Protein AF-A0A2X3CVR8-F1 (afdb_monomer_lite)

pLDDT: mean 80.53, std 11.11, range [47.66, 93.0]

Structure (mmCIF, N/CA/C/O backbone):
data_AF-A0A2X3CVR8-F1
#
_entry.id   AF-A0A2X3CVR8-F1
#
loop_
_atom_site.group_PDB
_atom_site.id
_atom_site.type_symbol
_atom_site.label_atom_id
_atom_site.label_alt_id
_atom_site.label_comp_id
_atom_site.label_asym_id
_atom_site.label_entity_id
_atom_site.label_seq_id
_atom_site.pdbx_PDB_ins_code
_atom_site.Cartn_x
_atom_site.Cartn_y
_atom_site.Cartn_z
_atom_site.occupancy
_atom_site.B_iso_or_equiv
_atom_site.auth_seq_id
_atom_site.auth_comp_id
_atom_site.auth_asym_id
_atom_site.auth_atom_id
_atom_site.pdbx_PDB_model_num
ATOM 1 N N . MET A 1 1 ? 2.588 -11.785 5.986 1.00 58.12 1 MET A N 1
ATOM 2 C CA . MET A 1 1 ? 3.533 -11.850 4.849 1.00 58.12 1 MET A CA 1
ATOM 3 C C . MET A 1 1 ? 2.845 -12.095 3.513 1.00 58.12 1 MET A C 1
ATOM 5 O O . MET A 1 1 ? 3.030 -11.270 2.637 1.00 58.12 1 MET A O 1
ATOM 9 N N . ALA A 1 2 ? 2.011 -13.132 3.350 1.00 64.56 2 ALA A N 1
ATOM 10 C CA . ALA A 1 2 ? 1.383 -13.452 2.055 1.00 64.56 2 ALA A CA 1
ATOM 11 C C . ALA A 1 2 ? 0.712 -12.248 1.354 1.00 64.56 2 ALA A C 1
ATOM 13 O O . ALA A 1 2 ? 1.035 -11.935 0.215 1.00 64.56 2 ALA A O 1
ATOM 14 N N . VAL A 1 3 ? -0.144 -11.506 2.063 1.00 68.81 3 VAL A N 1
ATOM 15 C CA . VAL A 1 3 ? -0.839 -10.333 1.497 1.00 68.81 3 VAL A CA 1
ATOM 16 C C . VAL A 1 3 ? 0.119 -9.177 1.175 1.00 68.81 3 VAL A C 1
ATOM 18 O O . VAL A 1 3 ? -0.069 -8.487 0.181 1.00 68.81 3 VAL A O 1
ATOM 21 N N . HIS A 1 4 ? 1.183 -9.001 1.965 1.00 69.19 4 HIS A N 1
ATOM 22 C CA . HIS A 1 4 ? 2.173 -7.934 1.770 1.00 69.19 4 HIS A CA 1
ATOM 23 C C . HIS A 1 4 ? 2.954 -8.085 0.456 1.00 69.19 4 HIS A C 1
ATOM 25 O O . HIS A 1 4 ? 3.343 -7.087 -0.138 1.00 69.19 4 HIS A O 1
ATOM 31 N N . CYS A 1 5 ? 3.169 -9.322 -0.004 1.00 65.50 5 CYS A N 1
ATOM 32 C CA . CYS A 1 5 ? 3.929 -9.602 -1.222 1.00 65.50 5 CYS A CA 1
ATOM 33 C C . CYS A 1 5 ? 3.052 -9.689 -2.480 1.00 65.50 5 CYS A C 1
ATOM 35 O O . CYS A 1 5 ? 3.543 -9.441 -3.576 1.00 65.50 5 CYS A O 1
ATOM 37 N N . VAL A 1 6 ? 1.782 -10.077 -2.331 1.00 75.88 6 VAL A N 1
ATOM 38 C CA . VAL A 1 6 ? 0.922 -10.470 -3.461 1.00 75.88 6 VAL A CA 1
ATOM 39 C C . VAL A 1 6 ? -0.030 -9.355 -3.901 1.00 75.88 6 VAL A C 1
ATOM 41 O O . VAL A 1 6 ? -0.417 -9.314 -5.065 1.00 75.88 6 VAL A O 1
ATOM 44 N N . VAL A 1 7 ? -0.412 -8.444 -3.001 1.00 80.56 7 VAL A N 1
ATOM 45 C CA . VAL A 1 7 ? -1.507 -7.496 -3.254 1.00 80.56 7 VAL A CA 1
ATOM 46 C C . VAL A 1 7 ? -0.968 -6.065 -3.433 1.00 80.56 7 VAL A C 1
ATOM 48 O O . VAL A 1 7 ? -0.310 -5.540 -2.528 1.00 80.56 7 VAL A O 1
ATOM 51 N N . PRO A 1 8 ? -1.244 -5.387 -4.568 1.00 78.50 8 PRO A N 1
ATOM 52 C CA . PRO A 1 8 ? -1.064 -3.937 -4.688 1.00 78.50 8 PRO A CA 1
ATOM 53 C C . PRO A 1 8 ? -1.911 -3.244 -3.605 1.00 78.50 8 PRO A C 1
ATOM 55 O O . PRO A 1 8 ? -3.065 -3.613 -3.425 1.00 78.50 8 PRO A O 1
ATOM 58 N N . PRO A 1 9 ? -1.374 -2.302 -2.815 1.00 73.62 9 PRO A N 1
ATOM 59 C CA . PRO A 1 9 ? -0.562 -1.174 -3.270 1.00 73.62 9 PRO A CA 1
ATOM 60 C C . PRO A 1 9 ? 0.926 -1.272 -2.901 1.00 73.62 9 PRO A C 1
ATOM 62 O O . PRO A 1 9 ? 1.639 -0.273 -2.972 1.00 73.62 9 PRO A O 1
ATOM 65 N N . HIS A 1 10 ? 1.411 -2.449 -2.486 1.00 81.81 10 HIS A N 1
ATOM 66 C CA . HIS A 1 10 ? 2.819 -2.618 -2.126 1.00 81.81 10 HIS A CA 1
ATOM 67 C C . HIS A 1 10 ? 3.739 -2.202 -3.294 1.00 81.81 10 HIS A C 1
ATOM 69 O O . HIS A 1 10 ? 3.506 -2.671 -4.411 1.00 81.81 10 HIS A O 1
ATOM 75 N N . PRO A 1 11 ? 4.783 -1.371 -3.080 1.00 78.69 11 PRO A N 1
ATOM 76 C CA . PRO A 1 11 ? 5.556 -0.770 -4.170 1.00 78.69 11 PRO A CA 1
ATOM 77 C C . PRO A 1 11 ? 6.093 -1.774 -5.194 1.00 78.69 11 PRO A C 1
ATOM 79 O O . PRO A 1 11 ? 6.021 -1.516 -6.393 1.00 78.69 11 PRO A O 1
ATOM 82 N N . ALA A 1 12 ? 6.569 -2.942 -4.744 1.00 77.81 12 ALA A N 1
ATOM 83 C CA . ALA A 1 12 ? 7.077 -3.975 -5.645 1.00 77.81 12 ALA A CA 1
ATOM 84 C C . ALA A 1 12 ? 5.962 -4.609 -6.500 1.00 77.81 12 ALA A C 1
ATOM 86 O O . ALA A 1 12 ? 6.096 -4.697 -7.720 1.00 77.81 12 ALA A O 1
ATOM 87 N N . ALA A 1 13 ? 4.836 -4.990 -5.885 1.00 83.69 13 ALA A N 1
ATOM 88 C CA . ALA A 1 13 ? 3.687 -5.566 -6.591 1.00 83.69 13 ALA A CA 1
ATOM 89 C C . ALA A 1 13 ? 3.044 -4.546 -7.547 1.00 83.69 13 ALA A C 1
ATOM 91 O O . ALA A 1 13 ? 2.713 -4.869 -8.687 1.00 83.69 13 ALA A O 1
ATOM 92 N N . LEU A 1 14 ? 2.936 -3.291 -7.104 1.00 85.88 14 LEU A N 1
ATOM 93 C CA . LEU A 1 14 ? 2.421 -2.177 -7.890 1.00 85.88 14 LEU A CA 1
ATOM 94 C C . LEU A 1 14 ? 3.314 -1.882 -9.102 1.00 85.88 14 LEU A C 1
ATOM 96 O O . LEU A 1 14 ? 2.801 -1.666 -10.197 1.00 85.88 14 LEU A O 1
ATOM 100 N N . PHE A 1 15 ? 4.639 -1.893 -8.943 1.00 83.56 15 PHE A N 1
ATOM 101 C CA . PHE A 1 15 ? 5.571 -1.681 -10.052 1.00 83.56 15 PHE A CA 1
ATOM 102 C C . PHE A 1 15 ? 5.426 -2.756 -11.134 1.00 83.56 15 PHE A C 1
ATOM 104 O O . PHE A 1 15 ? 5.334 -2.424 -12.315 1.00 83.56 15 PHE A O 1
ATOM 111 N N . VAL A 1 16 ? 5.357 -4.030 -10.738 1.00 84.88 16 VAL A N 1
ATOM 112 C CA . VAL A 1 16 ? 5.192 -5.151 -11.677 1.00 84.88 16 VAL A CA 1
ATOM 113 C C . VAL A 1 16 ? 3.844 -5.071 -12.394 1.00 84.88 16 VAL A C 1
ATOM 115 O O . VAL A 1 16 ? 3.812 -5.172 -13.619 1.00 84.88 16 VAL A O 1
ATOM 118 N N . ALA A 1 17 ? 2.751 -4.809 -11.669 1.00 87.12 17 ALA A N 1
ATOM 119 C CA . ALA A 1 17 ? 1.424 -4.650 -12.266 1.00 87.12 17 ALA A CA 1
ATOM 120 C C . ALA A 1 17 ? 1.397 -3.518 -13.309 1.00 87.12 17 ALA A C 1
ATOM 122 O O . ALA A 1 17 ? 0.940 -3.725 -14.432 1.00 87.12 17 ALA A O 1
ATOM 123 N N . ASN A 1 18 ? 1.982 -2.357 -12.984 1.00 85.06 18 ASN A N 1
ATOM 124 C CA . ASN A 1 18 ? 2.087 -1.235 -13.920 1.00 85.06 18 ASN A CA 1
ATOM 125 C C . ASN A 1 18 ? 2.981 -1.555 -15.127 1.00 85.06 18 ASN A C 1
ATOM 127 O O . ASN A 1 18 ? 2.674 -1.142 -16.242 1.00 85.06 18 ASN A O 1
ATOM 131 N N . LYS A 1 19 ? 4.084 -2.292 -14.939 1.00 84.81 19 LYS A N 1
ATOM 132 C CA . LYS A 1 19 ? 4.974 -2.681 -16.045 1.00 84.81 19 LYS A CA 1
ATOM 133 C C . LYS A 1 19 ? 4.350 -3.686 -17.003 1.00 84.81 19 LYS A C 1
ATOM 135 O O . LYS A 1 19 ? 4.655 -3.629 -18.189 1.00 84.81 19 LYS A O 1
ATOM 140 N N . LEU A 1 20 ? 3.489 -4.565 -16.503 1.00 87.69 20 LEU A N 1
ATOM 141 C CA . LEU A 1 20 ? 2.743 -5.525 -17.315 1.00 87.69 20 LEU A CA 1
ATOM 142 C C . LEU A 1 20 ? 1.466 -4.925 -17.928 1.00 87.69 20 LEU A C 1
ATOM 144 O O . LEU A 1 20 ? 0.788 -5.611 -18.684 1.00 87.69 20 LEU A O 1
ATOM 148 N N . GLY A 1 21 ? 1.129 -3.669 -17.608 1.00 81.56 21 GLY A N 1
ATOM 149 C CA . GLY A 1 21 ? -0.112 -3.033 -18.058 1.00 81.56 21 GLY A CA 1
ATOM 150 C C . GLY A 1 21 ? -1.370 -3.699 -17.494 1.00 81.56 21 GLY A C 1
ATOM 151 O O . GLY A 1 21 ? -2.430 -3.623 -18.108 1.00 81.56 21 GLY A O 1
ATOM 152 N N . ALA A 1 22 ? -1.254 -4.386 -16.356 1.00 85.19 22 ALA A N 1
ATOM 153 C CA . ALA A 1 22 ? -2.374 -5.064 -15.724 1.00 85.19 22 ALA A CA 1
ATOM 154 C C . ALA A 1 22 ? -3.261 -4.060 -14.974 1.00 85.19 22 ALA A C 1
ATOM 156 O O . ALA A 1 22 ? -2.754 -3.174 -14.280 1.00 85.19 22 ALA A O 1
ATOM 157 N N . ASP A 1 23 ? -4.583 -4.231 -15.066 1.00 85.94 23 ASP A N 1
ATOM 158 C CA . ASP A 1 23 ? -5.520 -3.452 -14.257 1.00 85.94 23 ASP A CA 1
ATOM 159 C C . ASP A 1 23 ? -5.309 -3.744 -12.764 1.00 85.94 23 ASP A C 1
ATOM 161 O O . ASP A 1 23 ? -5.307 -4.891 -12.307 1.00 85.94 23 ASP A O 1
ATOM 165 N N . ILE A 1 24 ? -5.129 -2.677 -11.993 1.00 85.06 24 ILE A N 1
ATOM 166 C CA . ILE A 1 24 ? -4.670 -2.763 -10.611 1.00 85.06 24 ILE A CA 1
ATOM 167 C C . ILE A 1 24 ? -5.763 -3.345 -9.717 1.00 85.06 24 ILE A C 1
ATOM 169 O O . ILE A 1 24 ? -5.452 -4.161 -8.851 1.00 85.06 24 ILE A O 1
ATOM 173 N N . GLY A 1 25 ? -7.034 -2.996 -9.934 1.00 82.19 25 GLY A N 1
ATOM 174 C CA . GLY A 1 25 ? -8.120 -3.561 -9.133 1.00 82.19 25 GLY A CA 1
ATOM 175 C C . GLY A 1 25 ? -8.328 -5.046 -9.411 1.00 82.19 25 GLY A C 1
ATOM 176 O O . GLY A 1 25 ? -8.511 -5.818 -8.473 1.00 82.19 25 GLY A O 1
ATOM 177 N N . THR A 1 26 ? -8.181 -5.490 -10.658 1.00 84.56 26 THR A N 1
ATOM 178 C CA . THR A 1 26 ? -8.222 -6.914 -11.011 1.00 84.56 26 THR A CA 1
ATOM 179 C C . THR A 1 26 ? -7.097 -7.691 -10.320 1.00 84.56 26 THR A C 1
ATOM 181 O O . THR A 1 26 ? -7.349 -8.729 -9.702 1.00 84.56 26 THR A O 1
ATOM 184 N N . VAL A 1 27 ? -5.865 -7.167 -10.338 1.00 89.00 27 VAL A N 1
ATOM 185 C CA . VAL A 1 27 ? -4.731 -7.771 -9.612 1.00 89.00 27 VAL A CA 1
ATOM 186 C C . VAL A 1 27 ? -4.993 -7.805 -8.105 1.00 89.00 27 VAL A C 1
ATOM 188 O O . VAL A 1 27 ? -4.654 -8.790 -7.452 1.00 89.00 27 VAL A O 1
ATOM 191 N N . ILE A 1 28 ? -5.637 -6.779 -7.543 1.00 88.69 28 ILE A N 1
ATOM 192 C CA . ILE A 1 28 ? -6.029 -6.758 -6.129 1.00 88.69 28 ILE A CA 1
ATOM 193 C C . ILE A 1 28 ? -7.042 -7.861 -5.814 1.00 88.69 28 ILE A C 1
ATOM 195 O O . ILE A 1 28 ? -6.857 -8.572 -4.829 1.00 88.69 28 ILE A O 1
ATOM 199 N N . VAL A 1 29 ? -8.082 -8.044 -6.634 1.00 88.00 29 VAL A N 1
ATOM 200 C CA . VAL A 1 29 ? -9.107 -9.080 -6.410 1.00 88.00 29 VAL A CA 1
ATOM 201 C C . VAL A 1 29 ? -8.485 -10.474 -6.445 1.00 88.00 29 VAL A C 1
ATOM 203 O O . VAL A 1 29 ? -8.657 -11.248 -5.500 1.00 88.00 29 VAL A O 1
ATOM 206 N N . TYR A 1 30 ? -7.717 -10.787 -7.492 1.00 88.94 30 TYR A N 1
ATOM 207 C CA . TYR A 1 30 ? -7.048 -12.085 -7.597 1.00 88.94 30 TYR A CA 1
ATOM 208 C C . TYR A 1 30 ? -5.996 -12.275 -6.505 1.00 88.94 30 TYR A C 1
ATOM 210 O O . TYR A 1 30 ? -5.915 -13.347 -5.906 1.00 88.94 30 TYR A O 1
ATOM 218 N N . GLY A 1 31 ? -5.220 -11.234 -6.200 1.00 87.81 31 GLY A N 1
ATOM 219 C CA . GLY A 1 31 ? -4.202 -11.274 -5.160 1.00 87.81 31 GLY A CA 1
ATOM 220 C C . GLY A 1 31 ? -4.793 -11.488 -3.768 1.00 87.81 31 GLY A C 1
ATOM 221 O O . GLY A 1 31 ? -4.238 -12.253 -2.980 1.00 87.81 31 GLY A O 1
ATOM 222 N N . LEU A 1 32 ? -5.937 -10.867 -3.467 1.00 88.06 32 LEU A N 1
ATOM 223 C CA . LEU A 1 32 ? -6.653 -11.071 -2.212 1.00 88.06 32 LEU A CA 1
ATOM 224 C C . LEU A 1 32 ? -7.221 -12.489 -2.132 1.00 88.06 32 LEU A C 1
ATOM 226 O O . LEU A 1 32 ? -7.067 -13.137 -1.101 1.00 88.06 32 LEU A O 1
ATOM 230 N N . LEU A 1 33 ? -7.827 -12.993 -3.211 1.00 89.12 33 LEU A N 1
ATOM 231 C CA . LEU A 1 33 ? -8.383 -14.345 -3.257 1.00 89.12 33 LEU A CA 1
ATOM 232 C C . LEU A 1 33 ? -7.286 -15.392 -3.037 1.00 89.12 33 LEU A C 1
ATOM 234 O O . LEU A 1 33 ? -7.379 -16.207 -2.120 1.00 89.12 33 LEU A O 1
ATOM 238 N N . VAL A 1 34 ? -6.206 -15.332 -3.817 1.00 89.25 34 VAL A N 1
ATOM 239 C CA . VAL A 1 34 ? -5.078 -16.267 -3.697 1.00 89.25 34 VAL A CA 1
ATOM 240 C C . VAL A 1 34 ? -4.369 -16.096 -2.354 1.00 89.25 34 VAL A C 1
ATOM 242 O O . VAL A 1 34 ? -4.072 -17.085 -1.688 1.00 89.25 34 VAL A O 1
ATOM 245 N N . GLY A 1 35 ? -4.131 -14.857 -1.918 1.00 86.81 35 GLY A N 1
ATOM 246 C CA . GLY A 1 35 ? -3.467 -14.555 -0.652 1.00 86.81 35 GLY A CA 1
ATOM 247 C C . GLY A 1 35 ? -4.255 -15.034 0.567 1.00 86.81 35 GLY A C 1
ATOM 248 O O . GLY A 1 35 ? -3.659 -15.561 1.507 1.00 86.81 35 GLY A O 1
ATOM 249 N N . LEU A 1 36 ? -5.585 -14.909 0.545 1.00 88.06 36 LEU A N 1
ATOM 250 C CA . LEU A 1 36 ? -6.462 -15.381 1.615 1.00 88.06 36 LEU A CA 1
ATOM 251 C C . LEU A 1 36 ? -6.477 -16.907 1.673 1.00 88.06 36 LEU A C 1
ATOM 253 O O . LEU A 1 36 ? -6.271 -17.466 2.749 1.00 88.06 36 LEU A O 1
ATOM 257 N N . ILE A 1 37 ? -6.634 -17.583 0.531 1.00 88.38 37 ILE A N 1
ATOM 258 C CA . ILE A 1 37 ? -6.582 -19.050 0.465 1.00 88.38 37 ILE A CA 1
ATOM 259 C C . ILE A 1 37 ? -5.213 -19.561 0.931 1.00 88.38 37 ILE A C 1
ATOM 261 O O . ILE A 1 37 ? -5.141 -20.436 1.793 1.00 88.38 37 ILE A O 1
ATOM 265 N N . ALA A 1 38 ? -4.122 -18.971 0.438 1.00 87.56 38 ALA A N 1
ATOM 266 C CA . ALA A 1 38 ? -2.769 -19.334 0.845 1.00 87.56 38 ALA A CA 1
ATOM 267 C C . ALA A 1 38 ? -2.531 -19.098 2.343 1.00 87.56 38 ALA A C 1
ATOM 269 O O . ALA A 1 38 ? -1.898 -19.922 2.996 1.00 87.56 38 ALA A O 1
ATOM 270 N N . SER A 1 39 ? -3.056 -18.010 2.915 1.00 85.62 39 SER A N 1
ATOM 271 C CA . SER A 1 39 ? -2.927 -17.732 4.349 1.00 85.62 39 SER A CA 1
ATOM 272 C C . SER A 1 39 ? -3.756 -18.694 5.205 1.00 85.62 39 SER A C 1
ATOM 274 O O . SER A 1 39 ? -3.275 -19.158 6.239 1.00 85.62 39 SER A O 1
ATOM 276 N N . LEU A 1 40 ? -4.987 -19.001 4.786 1.00 86.50 40 LEU A N 1
ATOM 277 C CA . LEU A 1 40 ? -5.918 -19.844 5.536 1.00 86.50 40 LEU A CA 1
ATOM 278 C C . LEU A 1 40 ? -5.544 -21.326 5.472 1.00 86.50 40 LEU A C 1
ATOM 280 O O . LEU A 1 40 ? -5.767 -22.048 6.434 1.00 86.50 40 LEU A O 1
ATOM 284 N N . VAL A 1 41 ? -4.964 -21.780 4.362 1.00 87.50 41 VAL A N 1
ATOM 285 C CA . VAL A 1 41 ? -4.458 -23.151 4.234 1.00 87.50 41 VAL A CA 1
ATOM 286 C C . VAL A 1 41 ? -3.041 -23.237 4.789 1.00 87.50 41 VAL A C 1
ATOM 288 O O . VAL A 1 41 ? -2.761 -24.091 5.624 1.00 87.50 41 VAL A O 1
ATOM 291 N N . GLY A 1 42 ? -2.154 -22.329 4.381 1.00 83.38 42 GLY A N 1
ATOM 292 C CA . GLY A 1 42 ? -0.733 -22.361 4.713 1.00 83.38 42 GLY A CA 1
ATOM 293 C C . GLY A 1 42 ? -0.445 -22.193 6.201 1.00 83.38 42 GLY A C 1
ATOM 294 O O . GLY A 1 42 ? 0.405 -22.907 6.716 1.00 83.38 42 GLY A O 1
ATOM 295 N N . GLY A 1 43 ? -1.168 -21.324 6.917 1.00 83.06 43 GLY A N 1
ATOM 296 C CA . GLY A 1 43 ? -0.970 -21.134 8.360 1.00 83.06 43 GLY A CA 1
ATOM 297 C C . GLY A 1 43 ? -1.268 -22.405 9.172 1.00 83.06 43 GLY A C 1
ATOM 298 O O . GLY A 1 43 ? -0.359 -22.962 9.792 1.00 83.06 43 GLY A O 1
ATOM 299 N N . PRO A 1 44 ? -2.510 -22.917 9.147 1.00 83.31 44 PRO A N 1
ATOM 300 C CA . PRO A 1 44 ? -2.883 -24.153 9.829 1.00 83.31 44 PRO A CA 1
ATOM 301 C C . PRO A 1 44 ? -2.121 -25.380 9.327 1.00 83.31 44 PRO A C 1
ATOM 303 O O . PRO A 1 44 ? -1.768 -26.237 10.133 1.00 83.31 44 PRO A O 1
ATOM 306 N N . LEU A 1 45 ? -1.841 -25.478 8.022 1.00 82.81 45 LEU A N 1
ATOM 307 C CA . LEU A 1 45 ? -1.064 -26.586 7.467 1.00 82.81 45 LEU A CA 1
ATOM 308 C C . LEU A 1 45 ? 0.381 -26.555 7.970 1.00 82.81 45 LEU A C 1
ATOM 310 O O . LEU A 1 45 ? 0.880 -27.590 8.392 1.00 82.81 45 LEU A O 1
ATOM 314 N N . PHE A 1 46 ? 1.026 -25.386 7.998 1.00 79.06 46 PHE A N 1
ATOM 315 C CA . PHE A 1 46 ? 2.376 -25.216 8.539 1.00 79.06 46 PHE A CA 1
ATOM 316 C C . PHE A 1 46 ? 2.435 -25.556 10.032 1.00 79.06 46 PHE A C 1
ATOM 318 O O . PHE A 1 46 ? 3.316 -26.301 10.459 1.00 79.06 46 PHE A O 1
ATOM 325 N N . LEU A 1 47 ? 1.454 -25.094 10.816 1.00 79.00 47 LEU A N 1
ATOM 326 C CA . LEU A 1 47 ? 1.330 -25.435 12.237 1.00 79.00 47 LEU A CA 1
ATOM 327 C C . LEU A 1 47 ? 1.113 -26.940 12.454 1.00 79.00 47 LEU A C 1
ATOM 329 O O . LEU A 1 47 ? 1.710 -27.521 13.357 1.00 79.00 47 LEU A O 1
ATOM 333 N N . ARG A 1 48 ? 0.309 -27.597 11.609 1.00 78.25 48 ARG A N 1
ATOM 334 C CA . ARG A 1 48 ? 0.118 -29.056 11.647 1.00 78.25 48 ARG A CA 1
ATOM 335 C C . ARG A 1 48 ? 1.370 -29.829 11.231 1.00 78.25 48 ARG A C 1
ATOM 337 O O . ARG A 1 48 ? 1.628 -30.882 11.803 1.00 78.25 48 ARG A O 1
ATOM 344 N N . LEU A 1 49 ? 2.137 -29.326 10.261 1.00 78.81 49 LEU A N 1
ATOM 345 C CA . LEU A 1 49 ? 3.347 -29.984 9.758 1.00 78.81 49 LEU A CA 1
ATOM 346 C C . LEU A 1 49 ? 4.503 -29.908 10.764 1.00 78.81 49 LEU A C 1
ATOM 348 O O . LEU A 1 49 ? 5.248 -30.874 10.925 1.00 78.81 49 LEU A O 1
ATOM 352 N N . LEU A 1 50 ? 4.650 -28.767 11.447 1.00 74.00 50 LEU A N 1
ATOM 353 C CA . LEU A 1 50 ? 5.666 -28.585 12.486 1.00 74.00 50 LEU A CA 1
ATOM 354 C C . LEU A 1 50 ? 5.238 -29.202 13.826 1.00 74.00 50 LEU A C 1
ATOM 356 O O . LEU A 1 50 ? 6.091 -29.714 14.553 1.00 74.00 50 LEU A O 1
ATOM 360 N N . GLY A 1 51 ? 3.938 -29.220 14.139 1.00 69.25 51 GLY A N 1
ATOM 361 C CA . GLY A 1 51 ? 3.393 -29.826 15.356 1.00 69.25 51 GLY A CA 1
ATOM 362 C C . GLY A 1 51 ? 4.145 -29.409 16.631 1.00 69.25 51 GLY A C 1
ATOM 363 O O . GLY A 1 51 ? 4.648 -28.293 16.740 1.00 69.25 51 GLY A O 1
ATOM 364 N N . ASN A 1 52 ? 4.292 -30.343 17.578 1.00 60.94 52 ASN A N 1
ATOM 365 C CA . ASN A 1 52 ? 5.061 -30.158 18.822 1.00 60.94 52 ASN A CA 1
ATOM 366 C C . ASN A 1 52 ? 6.593 -30.254 18.635 1.00 60.94 52 ASN A C 1
ATOM 368 O O . ASN A 1 52 ? 7.319 -30.377 19.619 1.00 60.94 52 ASN A O 1
ATOM 372 N N . ARG A 1 53 ? 7.117 -30.261 17.398 1.00 64.38 53 ARG A N 1
ATOM 373 C CA . ARG A 1 53 ? 8.569 -30.403 17.151 1.00 64.38 53 ARG A CA 1
ATOM 374 C C . ARG A 1 53 ? 9.344 -29.103 17.340 1.00 64.38 53 ARG A C 1
ATOM 376 O O . ARG A 1 53 ? 10.572 -29.120 17.334 1.00 64.38 53 ARG A O 1
ATOM 383 N N . LEU A 1 54 ? 8.641 -27.985 17.495 1.00 64.06 54 LEU A N 1
ATOM 384 C CA . LEU A 1 54 ? 9.254 -26.729 17.890 1.00 64.06 54 LEU A CA 1
ATOM 385 C C . LEU A 1 54 ? 9.517 -26.764 19.401 1.00 64.06 54 LEU A C 1
ATOM 387 O O . LEU A 1 54 ? 8.569 -26.959 20.165 1.00 64.06 54 LEU A O 1
ATOM 391 N N . PRO A 1 55 ? 10.766 -26.564 19.857 1.00 61.81 55 PRO A N 1
ATOM 392 C CA . PRO A 1 55 ? 11.018 -26.368 21.273 1.00 61.81 55 PRO A CA 1
ATOM 393 C C . PRO A 1 55 ? 10.208 -25.153 21.719 1.00 61.81 55 PRO A C 1
ATOM 395 O O . PRO A 1 55 ? 10.321 -24.078 21.125 1.00 61.81 55 PRO A O 1
ATOM 398 N N . PHE A 1 56 ? 9.375 -25.336 22.744 1.00 58.75 56 PHE A N 1
ATOM 399 C CA . PHE A 1 56 ? 8.679 -24.249 23.423 1.00 58.75 56 PHE A CA 1
ATOM 400 C C . PHE A 1 56 ? 9.754 -23.355 24.047 1.00 58.75 56 PHE A C 1
ATOM 402 O O . PHE A 1 56 ? 10.191 -23.564 25.176 1.00 58.75 56 PHE A O 1
ATOM 409 N N . LYS A 1 57 ? 10.278 -22.408 23.267 1.00 59.28 57 LYS A N 1
ATOM 410 C CA . LYS A 1 57 ? 11.193 -21.405 23.784 1.00 59.28 57 LYS A CA 1
ATOM 411 C C . LYS A 1 57 ? 10.318 -20.436 24.571 1.00 59.28 57 LYS A C 1
ATOM 413 O O . LYS A 1 57 ? 9.438 -19.829 23.956 1.00 59.28 57 LYS A O 1
ATOM 418 N N . PRO A 1 58 ? 10.492 -20.327 25.901 1.00 60.38 58 PRO A N 1
ATOM 419 C CA . PRO A 1 58 ? 9.764 -19.334 26.665 1.00 60.38 58 PRO A CA 1
ATOM 420 C C . PRO A 1 58 ? 10.021 -17.986 26.004 1.00 60.38 58 PRO A C 1
ATOM 422 O O . PRO A 1 58 ? 11.162 -17.631 25.693 1.00 60.38 58 PRO A O 1
ATOM 425 N N . VAL A 1 59 ? 8.923 -17.307 25.695 1.00 62.28 59 VAL A N 1
ATOM 426 C CA . VAL A 1 59 ? 8.931 -15.975 25.113 1.00 62.28 59 VAL A CA 1
ATOM 427 C C . VAL A 1 59 ? 9.800 -15.115 26.041 1.00 62.28 59 VAL A C 1
ATOM 429 O O . VAL A 1 59 ? 9.518 -15.102 27.242 1.00 62.28 59 VAL A O 1
ATOM 432 N N . PRO A 1 60 ? 10.897 -14.496 25.557 1.00 60.75 60 PRO A N 1
ATOM 433 C CA . PRO A 1 60 ? 11.761 -13.676 26.403 1.00 60.75 60 PRO A CA 1
ATOM 434 C C . PRO A 1 60 ? 10.916 -12.669 27.181 1.00 60.75 60 PRO A C 1
ATOM 436 O O . PRO A 1 60 ? 9.925 -12.172 26.645 1.00 60.75 60 PRO A O 1
ATOM 439 N N . ALA A 1 61 ? 11.285 -12.370 28.427 1.00 60.31 61 ALA A N 1
ATOM 440 C CA . ALA A 1 61 ? 10.471 -11.523 29.301 1.00 60.31 61 ALA A CA 1
ATOM 441 C C . ALA A 1 61 ? 10.178 -10.128 28.698 1.00 60.31 61 ALA A C 1
ATOM 443 O O . ALA A 1 61 ? 9.173 -9.496 29.012 1.00 60.31 61 ALA A O 1
ATOM 444 N N . GLU A 1 62 ? 11.011 -9.675 27.757 1.00 59.75 62 GLU A N 1
ATOM 445 C CA . GLU A 1 62 ? 10.809 -8.459 26.956 1.00 59.75 62 GLU A CA 1
ATOM 446 C C . GLU A 1 62 ? 9.566 -8.509 26.047 1.00 59.75 62 GLU A C 1
ATOM 448 O O . GLU A 1 62 ? 8.991 -7.470 25.744 1.00 59.75 62 GLU A O 1
ATOM 453 N N . PHE A 1 63 ? 9.113 -9.700 25.649 1.00 53.81 63 PHE A N 1
ATOM 454 C CA . PHE A 1 63 ? 7.904 -9.931 24.848 1.00 53.81 63 PHE A CA 1
ATOM 455 C C . PHE A 1 63 ? 6.735 -10.503 25.671 1.00 53.81 63 PHE A C 1
ATOM 457 O O . PHE A 1 63 ? 5.617 -10.580 25.163 1.00 53.81 63 PHE A O 1
ATOM 464 N N . SER A 1 64 ? 6.968 -10.919 26.925 1.00 49.12 64 SER A N 1
ATOM 465 C CA . SER A 1 64 ? 5.908 -11.346 27.854 1.00 49.12 64 SER A CA 1
ATOM 466 C C . SER A 1 64 ? 5.306 -10.192 28.656 1.00 49.12 64 SER A C 1
ATOM 468 O O . SER A 1 64 ? 4.271 -10.379 29.290 1.00 49.12 64 SER A O 1
ATOM 470 N N . ASN A 1 65 ? 5.916 -9.003 28.619 1.00 48.72 65 ASN A N 1
ATOM 471 C CA . ASN A 1 65 ? 5.286 -7.761 29.061 1.00 48.72 65 ASN A CA 1
ATOM 472 C C . ASN A 1 65 ? 4.264 -7.308 28.010 1.00 48.72 65 ASN A C 1
ATOM 474 O O . ASN A 1 65 ? 4.415 -6.292 27.336 1.00 48.72 65 ASN A O 1
ATOM 478 N N . LEU A 1 66 ? 3.209 -8.103 27.849 1.00 55.72 66 LEU A N 1
ATOM 479 C CA . LEU A 1 66 ? 1.948 -7.582 27.358 1.00 55.72 66 LEU A CA 1
ATOM 480 C C . LEU A 1 66 ? 1.415 -6.722 28.502 1.00 55.72 66 LEU A C 1
ATOM 482 O O . LEU A 1 66 ? 0.707 -7.232 29.367 1.00 55.72 66 LEU A O 1
ATOM 486 N N . ASP A 1 67 ? 1.773 -5.435 28.533 1.00 54.94 67 ASP A N 1
ATOM 487 C CA . ASP A 1 67 ? 0.875 -4.452 29.135 1.00 54.94 67 ASP A CA 1
ATOM 488 C C . ASP A 1 67 ? -0.478 -4.730 28.487 1.00 54.94 67 ASP A C 1
ATOM 490 O O . ASP A 1 67 ? -0.660 -4.496 27.286 1.00 54.94 67 ASP A O 1
ATOM 494 N N . VAL A 1 68 ? -1.380 -5.364 29.239 1.00 52.97 68 VAL A N 1
ATOM 495 C CA . VAL A 1 68 ? -2.737 -5.648 28.789 1.00 52.97 68 VAL A CA 1
ATOM 496 C C . VAL A 1 68 ? -3.369 -4.279 28.646 1.00 52.97 68 VAL A C 1
ATOM 498 O O . VAL A 1 68 ? -3.870 -3.698 29.604 1.00 52.97 68 VAL A O 1
ATOM 501 N N . ARG A 1 69 ? -3.232 -3.704 27.450 1.00 55.88 69 ARG A N 1
ATOM 502 C CA . ARG A 1 69 ? -3.853 -2.433 27.122 1.00 55.88 69 ARG A CA 1
ATOM 503 C C . ARG A 1 69 ? -5.339 -2.666 27.305 1.00 55.88 69 ARG A C 1
ATOM 505 O O . ARG A 1 69 ? -5.908 -3.526 26.635 1.00 55.88 69 ARG A O 1
ATOM 512 N N . GLU A 1 70 ? -5.920 -1.925 28.241 1.00 58.78 70 GLU A N 1
ATOM 513 C CA . GLU A 1 70 ? -7.358 -1.863 28.475 1.00 58.78 70 GLU A CA 1
ATOM 514 C C . GLU A 1 70 ? -8.090 -1.867 27.130 1.00 58.78 70 GLU A C 1
ATOM 516 O O . GLU A 1 70 ? -7.761 -1.079 26.237 1.00 58.78 70 GLU A O 1
ATOM 521 N N . GLU A 1 71 ? -9.066 -2.761 26.970 1.00 57.59 71 GLU A N 1
ATOM 522 C CA . GLU A 1 71 ? -9.795 -2.974 25.711 1.00 57.59 71 GLU A CA 1
ATOM 523 C C . GLU A 1 71 ? -10.444 -1.666 25.202 1.00 57.59 71 GLU A C 1
ATOM 525 O O . GLU A 1 71 ? -10.588 -1.451 24.000 1.00 57.59 71 GLU A O 1
ATOM 530 N N . SER A 1 72 ? -10.722 -0.734 26.124 1.00 58.59 72 SER A N 1
ATOM 531 C CA . SER A 1 72 ? -11.206 0.632 25.880 1.00 58.59 72 SER A CA 1
ATOM 532 C C . SER A 1 72 ? -10.226 1.549 25.131 1.00 58.59 72 SER A C 1
ATOM 534 O O . SER A 1 72 ? -10.643 2.547 24.542 1.00 58.59 72 SER A O 1
ATOM 536 N N . THR A 1 73 ? -8.931 1.225 25.124 1.00 63.62 73 THR A N 1
ATOM 537 C CA . THR A 1 73 ? -7.878 1.986 24.427 1.00 63.62 73 THR A CA 1
ATOM 538 C C . THR A 1 73 ? -7.626 1.488 23.003 1.00 63.62 73 THR A C 1
ATOM 540 O O . THR A 1 73 ? -6.941 2.152 22.215 1.00 63.62 73 THR A O 1
ATOM 543 N N . LEU A 1 74 ? -8.181 0.325 22.647 1.00 67.69 74 LEU A N 1
ATOM 544 C CA . LEU A 1 74 ? -8.010 -0.272 21.333 1.00 67.69 74 LEU A CA 1
ATOM 545 C C . LEU A 1 74 ? -8.980 0.334 20.308 1.00 67.69 74 LEU A C 1
ATOM 547 O O . LEU A 1 74 ? -10.089 0.760 20.635 1.00 67.69 74 LEU A O 1
ATOM 551 N N . PRO A 1 75 ? -8.588 0.359 19.021 1.00 70.12 75 PRO A N 1
ATOM 552 C CA . PRO A 1 75 ? -9.545 0.545 17.948 1.00 70.12 75 PRO A CA 1
ATOM 553 C C . PRO A 1 75 ? -10.780 -0.326 18.068 1.00 70.12 75 PRO A C 1
ATOM 555 O O . PRO A 1 75 ? -10.661 -1.538 18.232 1.00 70.12 75 PRO A O 1
ATOM 558 N N . SER A 1 76 ? -11.953 0.251 17.802 1.00 80.44 76 SER A N 1
ATOM 559 C CA . SER A 1 76 ? -13.075 -0.588 17.403 1.00 80.44 76 SER A CA 1
ATOM 560 C C . SER A 1 76 ? -12.686 -1.349 16.132 1.00 80.44 76 SER A C 1
ATOM 562 O O . SER A 1 76 ? -12.140 -0.772 15.183 1.00 80.44 76 SER A O 1
ATOM 564 N N . LEU A 1 77 ? -12.963 -2.655 16.113 1.00 83.75 77 LEU A N 1
ATOM 565 C CA . LEU A 1 77 ? -12.643 -3.523 14.976 1.00 83.75 77 LEU A CA 1
ATOM 566 C C . LEU A 1 77 ? -13.197 -2.955 13.665 1.00 83.75 77 LEU A C 1
ATOM 568 O O . LEU A 1 77 ? -12.506 -2.962 12.651 1.00 83.75 77 LEU A O 1
ATOM 572 N N . GLY A 1 78 ? -14.403 -2.379 13.710 1.00 85.19 78 GLY A N 1
ATOM 573 C CA . GLY A 1 78 ? -15.035 -1.734 12.561 1.00 85.19 78 GLY A CA 1
ATOM 574 C C . GLY A 1 78 ? -14.258 -0.527 12.025 1.00 85.19 78 GLY A C 1
ATOM 575 O O . GLY A 1 78 ? -14.097 -0.414 10.814 1.00 85.19 78 GLY A O 1
ATOM 576 N N . ALA A 1 79 ? -13.725 0.347 12.888 1.00 84.38 79 ALA A N 1
ATOM 577 C CA . ALA A 1 79 ? -12.949 1.509 12.442 1.00 84.38 79 ALA A CA 1
ATOM 578 C C . ALA A 1 79 ? -11.618 1.098 11.793 1.00 84.38 79 ALA A C 1
ATOM 580 O O . ALA A 1 79 ? -11.229 1.652 10.761 1.00 84.38 79 ALA A O 1
ATOM 581 N N . THR A 1 80 ? -10.936 0.103 12.367 1.00 86.00 80 THR A N 1
ATOM 582 C CA . THR A 1 80 ? -9.703 -0.459 11.792 1.00 86.00 80 THR A CA 1
ATOM 583 C C . THR A 1 80 ? -9.976 -1.129 10.458 1.00 86.00 80 THR A C 1
ATOM 585 O O . THR A 1 80 ? -9.293 -0.841 9.478 1.00 86.00 80 THR A O 1
ATOM 588 N N . LEU A 1 81 ? -10.993 -1.991 10.403 1.00 88.88 81 LEU A N 1
ATOM 589 C CA . LEU A 1 81 ? -11.342 -2.722 9.193 1.00 88.88 81 LEU A CA 1
ATOM 590 C C . LEU A 1 81 ? -11.752 -1.762 8.073 1.00 88.88 81 LEU A C 1
ATOM 592 O O . LEU A 1 81 ? -11.282 -1.905 6.949 1.00 88.88 81 LEU A O 1
ATOM 596 N N . PHE A 1 82 ? -12.547 -0.737 8.394 1.00 90.81 82 PHE A N 1
ATOM 597 C CA . PHE A 1 82 ? -12.916 0.309 7.445 1.00 90.81 82 PHE A CA 1
ATOM 598 C C . PHE A 1 82 ? -11.689 1.055 6.918 1.00 90.81 82 PHE A C 1
ATOM 600 O O . PHE A 1 82 ? -11.549 1.215 5.712 1.00 90.81 82 PHE A O 1
ATOM 607 N N . THR A 1 83 ? -10.771 1.464 7.796 1.00 89.31 83 THR A N 1
ATOM 608 C CA . THR A 1 83 ? -9.574 2.218 7.394 1.00 89.31 83 THR A CA 1
ATOM 609 C C . THR A 1 83 ? -8.653 1.391 6.488 1.00 89.31 83 THR A C 1
ATOM 611 O O . THR A 1 83 ? -8.099 1.923 5.530 1.00 89.31 83 THR A O 1
ATOM 614 N N . VAL A 1 84 ? -8.518 0.086 6.748 1.00 88.69 84 VAL A N 1
ATOM 615 C CA . VAL A 1 84 ? -7.713 -0.829 5.918 1.00 88.69 84 VAL A CA 1
ATOM 616 C C . VAL A 1 84 ? -8.390 -1.135 4.577 1.00 88.69 84 VAL A C 1
ATOM 618 O O . VAL A 1 84 ? -7.710 -1.228 3.557 1.00 88.69 84 VAL A O 1
ATOM 621 N N . LEU A 1 85 ? -9.719 -1.281 4.554 1.00 89.56 85 LEU A N 1
ATOM 622 C CA . LEU A 1 85 ? -10.472 -1.584 3.333 1.00 89.56 85 LEU A CA 1
ATOM 623 C C . LEU A 1 85 ? -10.722 -0.361 2.449 1.00 89.56 85 LEU A C 1
ATOM 625 O O . LEU A 1 85 ? -10.890 -0.526 1.244 1.00 89.56 85 LEU A O 1
ATOM 629 N N . LEU A 1 86 ? -10.730 0.850 3.010 1.00 91.44 86 LEU A N 1
ATOM 630 C CA . LEU A 1 86 ? -10.995 2.089 2.280 1.00 91.44 86 LEU A CA 1
ATOM 631 C C . LEU A 1 86 ? -10.141 2.246 1.003 1.00 91.44 86 LEU A C 1
ATOM 633 O O . LEU A 1 86 ? -10.739 2.393 -0.063 1.00 91.44 86 LEU A O 1
ATOM 637 N N . PRO A 1 87 ? -8.792 2.185 1.038 1.00 90.50 87 PRO A N 1
ATOM 638 C CA . PRO A 1 87 ? -7.988 2.362 -0.174 1.00 90.50 87 PRO A CA 1
ATOM 639 C C . PRO A 1 87 ? -8.270 1.277 -1.220 1.00 90.50 87 PRO A C 1
ATOM 641 O O . PRO A 1 87 ? -8.297 1.568 -2.412 1.00 90.50 87 PRO A O 1
ATOM 644 N N . ILE A 1 88 ? -8.533 0.041 -0.784 1.00 89.81 88 ILE A N 1
ATOM 645 C CA . ILE A 1 88 ? -8.900 -1.069 -1.671 1.00 89.81 88 ILE A CA 1
ATOM 646 C C . ILE A 1 88 ? -10.245 -0.789 -2.340 1.00 89.81 88 ILE A C 1
ATOM 648 O O . ILE A 1 88 ? -10.359 -0.910 -3.554 1.00 89.81 88 ILE A O 1
ATOM 652 N N . GLY A 1 89 ? -11.242 -0.351 -1.571 1.00 90.56 89 GLY A N 1
ATOM 653 C CA . GLY A 1 89 ? -12.551 0.026 -2.095 1.00 90.56 89 GLY A CA 1
ATOM 654 C C . GLY A 1 89 ? -12.453 1.135 -3.140 1.00 90.56 89 GLY A C 1
ATOM 655 O O . GLY A 1 89 ? -13.010 0.994 -4.224 1.00 90.56 89 GLY A O 1
ATOM 656 N N . LEU A 1 90 ? -11.685 2.194 -2.859 1.00 90.88 90 LEU A N 1
ATOM 657 C CA . LEU A 1 90 ? -11.452 3.280 -3.815 1.00 90.88 90 LEU A CA 1
ATOM 658 C C . LEU A 1 90 ? -10.780 2.770 -5.100 1.00 90.88 90 LEU A C 1
ATOM 660 O O .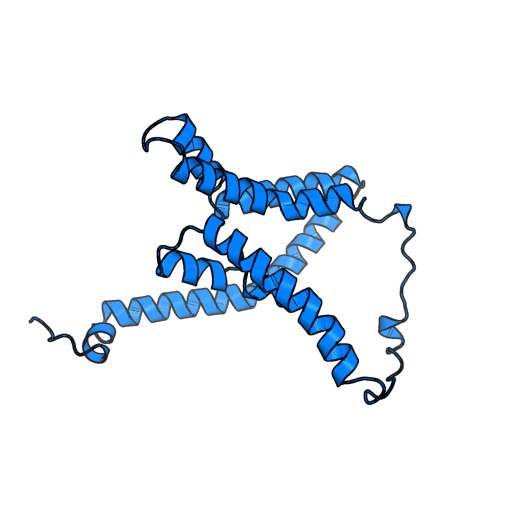 LEU A 1 90 ? -11.218 3.121 -6.192 1.00 90.88 90 LEU A O 1
ATOM 664 N N . MET A 1 91 ? -9.777 1.893 -4.998 1.00 90.12 91 MET A N 1
ATOM 665 C CA . MET A 1 91 ? -9.122 1.304 -6.174 1.00 90.12 91 MET A CA 1
ATOM 666 C C . MET A 1 91 ? -10.067 0.431 -7.013 1.00 90.12 91 MET A C 1
ATOM 668 O O . MET A 1 91 ? -10.030 0.487 -8.240 1.00 90.12 91 MET A O 1
ATOM 672 N N . LEU A 1 92 ? -10.960 -0.328 -6.375 1.00 88.88 92 LEU A N 1
ATOM 673 C CA . LEU A 1 92 ? -11.958 -1.137 -7.083 1.00 88.88 92 LEU A CA 1
ATOM 674 C C . LEU A 1 92 ? -12.999 -0.281 -7.810 1.00 88.88 92 LEU A C 1
ATOM 676 O O . LEU A 1 92 ? -13.476 -0.679 -8.871 1.00 88.88 92 LEU A O 1
ATOM 680 N N . VAL A 1 93 ? -13.326 0.904 -7.284 1.00 88.81 93 VAL A N 1
ATOM 681 C CA . VAL A 1 93 ? -14.230 1.849 -7.958 1.00 88.81 93 VAL A CA 1
ATOM 682 C C . VAL A 1 93 ? -13.683 2.249 -9.331 1.00 88.81 93 VAL A C 1
ATOM 684 O O . VAL A 1 93 ? -14.455 2.292 -10.290 1.00 88.81 93 VAL A O 1
ATOM 687 N N . LYS A 1 94 ? -12.365 2.464 -9.461 1.00 87.81 94 LYS A N 1
ATOM 688 C CA . LYS A 1 94 ? -11.731 2.721 -10.763 1.00 87.81 94 LYS A CA 1
ATOM 689 C C . LYS A 1 94 ? -11.932 1.545 -11.724 1.00 87.81 94 LYS A C 1
ATOM 691 O O . LYS A 1 94 ? -12.400 1.760 -12.836 1.00 87.81 94 LYS A O 1
ATOM 696 N N . THR A 1 95 ? -11.650 0.317 -11.297 1.00 85.75 95 THR A N 1
ATOM 697 C CA . THR A 1 95 ? -11.828 -0.875 -12.146 1.00 85.75 95 THR A CA 1
ATOM 698 C C . THR A 1 95 ? -13.283 -1.058 -12.579 1.00 85.75 95 THR A C 1
ATOM 700 O O . THR A 1 95 ? -13.558 -1.341 -13.741 1.00 85.75 95 THR A O 1
ATOM 703 N N . VAL A 1 96 ? -14.249 -0.838 -11.681 1.00 86.00 96 VAL A N 1
ATOM 704 C CA . VAL A 1 96 ? -15.675 -0.897 -12.039 1.00 86.00 96 VAL A CA 1
ATOM 705 C C . VAL A 1 96 ? -16.033 0.181 -13.067 1.00 86.00 96 VAL A C 1
ATOM 707 O O . VAL A 1 96 ? -16.768 -0.114 -14.012 1.00 86.00 96 VAL A O 1
ATOM 710 N N . ALA A 1 97 ? -15.504 1.399 -12.919 1.00 85.56 97 ALA A N 1
ATOM 711 C CA . ALA A 1 97 ? -15.715 2.485 -13.874 1.00 85.56 97 ALA A CA 1
ATOM 712 C C . ALA A 1 97 ? -15.113 2.163 -15.253 1.00 85.56 97 ALA A C 1
ATOM 714 O O . ALA A 1 97 ? -15.780 2.373 -16.263 1.00 85.56 97 ALA A O 1
ATOM 715 N N . GLU A 1 98 ? -13.907 1.592 -15.304 1.00 82.38 98 GLU A N 1
ATOM 716 C CA . GLU A 1 98 ? -13.257 1.152 -16.548 1.00 82.38 98 GLU A CA 1
ATOM 717 C C . GLU A 1 98 ? -14.030 0.048 -17.278 1.00 82.38 98 GLU A C 1
ATOM 719 O O . GLU A 1 98 ? -14.044 0.024 -18.509 1.00 82.38 98 GLU A O 1
ATOM 724 N N . LEU A 1 99 ? -14.694 -0.843 -16.536 1.00 83.25 99 LEU A N 1
ATOM 725 C CA . LEU A 1 99 ? -15.454 -1.958 -17.106 1.00 83.25 99 LEU A CA 1
ATOM 726 C C . LEU A 1 99 ? -16.875 -1.577 -17.555 1.00 83.25 99 LEU A C 1
ATOM 728 O O . LEU A 1 99 ? -17.415 -2.233 -18.442 1.00 83.25 99 LEU A O 1
ATOM 732 N N . ASN A 1 100 ? -17.496 -0.557 -16.947 1.00 83.06 100 ASN A N 1
ATOM 733 C CA . ASN A 1 100 ? -18.921 -0.247 -17.152 1.00 83.06 100 ASN A CA 1
ATOM 734 C C . ASN A 1 100 ? -19.197 1.102 -17.835 1.00 83.06 100 ASN A C 1
ATOM 736 O O . ASN A 1 100 ? -20.322 1.325 -18.282 1.00 83.06 100 ASN A O 1
ATOM 740 N N . MET A 1 101 ? -18.229 2.021 -17.911 1.00 78.94 101 MET A N 1
ATOM 741 C CA . MET A 1 101 ? -18.448 3.366 -18.458 1.00 78.94 101 MET A CA 1
ATOM 742 C C . MET A 1 101 ? -17.709 3.589 -19.781 1.00 78.94 101 MET A C 1
ATOM 744 O O . MET A 1 101 ? -16.581 3.143 -19.976 1.00 78.94 101 MET A O 1
ATOM 748 N N . ALA A 1 102 ? -18.329 4.351 -20.688 1.00 73.75 102 ALA A N 1
ATOM 749 C CA . ALA A 1 102 ? -17.656 4.833 -21.888 1.00 73.75 102 ALA A CA 1
ATOM 750 C C . ALA A 1 102 ? -16.558 5.844 -21.509 1.00 73.75 102 ALA A C 1
ATOM 752 O O . ALA A 1 102 ? -16.810 6.810 -20.780 1.00 73.75 102 ALA A O 1
ATOM 753 N N . LYS A 1 103 ? -15.341 5.623 -22.021 1.00 68.88 103 LYS A N 1
ATOM 754 C CA . LYS A 1 103 ? -14.177 6.487 -21.783 1.00 68.88 103 LYS A CA 1
ATOM 755 C C . LYS A 1 103 ? -14.477 7.898 -22.306 1.00 68.88 103 LYS A C 1
ATOM 757 O O . LYS A 1 103 ? -14.616 8.079 -23.512 1.00 68.88 103 LYS A O 1
ATOM 762 N N . GLY A 1 104 ? -14.591 8.884 -21.408 1.00 68.25 104 GLY A N 1
ATOM 763 C CA . GLY A 1 104 ? -14.715 10.302 -21.786 1.00 68.25 104 GLY A CA 1
ATOM 764 C C . GLY A 1 104 ? -15.683 11.165 -20.968 1.00 68.25 104 GLY A C 1
ATOM 765 O O . GLY A 1 104 ? -15.664 12.383 -21.116 1.00 68.25 104 GLY A O 1
ATOM 766 N N . GLY A 1 105 ? -16.519 10.591 -20.097 1.00 81.38 105 GLY A N 1
ATOM 767 C CA . GLY A 1 105 ? -17.387 11.391 -19.222 1.00 81.38 105 GLY A CA 1
ATOM 768 C C . GLY A 1 105 ? -16.626 12.047 -18.060 1.00 81.38 105 GLY A C 1
ATOM 769 O O . GLY A 1 105 ? -15.745 11.424 -17.475 1.00 81.38 105 GLY A O 1
ATOM 770 N N . THR A 1 106 ? -17.022 13.254 -17.636 1.00 82.56 106 THR A N 1
ATOM 771 C CA . THR A 1 106 ? -16.460 13.932 -16.443 1.00 82.56 106 THR A CA 1
ATOM 772 C C . THR A 1 106 ? -16.512 13.048 -15.193 1.00 82.56 106 THR A C 1
ATOM 774 O O . THR A 1 106 ? -15.582 13.033 -14.390 1.00 82.56 106 THR A O 1
ATOM 777 N N . LEU A 1 107 ? -17.582 12.259 -15.053 1.00 83.00 107 LEU A N 1
ATOM 778 C CA . LEU A 1 107 ? -17.745 11.304 -13.959 1.00 83.00 107 LEU A CA 1
ATOM 779 C C . LEU A 1 107 ? -16.684 10.188 -14.001 1.00 83.00 107 LEU A C 1
ATOM 781 O O . LEU A 1 107 ? -16.145 9.834 -12.957 1.00 83.00 107 LEU A O 1
ATOM 785 N N . TYR A 1 108 ? -16.333 9.690 -15.192 1.00 84.81 108 TYR A N 1
ATOM 786 C CA . TYR A 1 108 ? -15.285 8.681 -15.375 1.00 84.81 108 TYR A CA 1
ATOM 787 C C . TYR A 1 108 ? -13.912 9.220 -14.952 1.00 84.81 108 TYR A C 1
ATOM 789 O O . TYR A 1 108 ? -13.219 8.562 -14.187 1.00 84.81 108 TYR A O 1
ATOM 797 N N . THR A 1 109 ? -13.552 10.446 -15.347 1.00 85.50 109 THR A N 1
ATOM 798 C CA . THR A 1 109 ? -12.270 11.062 -14.956 1.00 85.50 109 THR A CA 1
ATOM 799 C C . THR A 1 109 ? -12.150 11.250 -13.441 1.00 85.50 109 THR A C 1
ATOM 801 O O . THR A 1 109 ? -11.084 11.025 -12.872 1.00 85.50 109 THR A O 1
ATOM 804 N N . VAL A 1 110 ? -13.240 11.626 -12.763 1.00 88.12 110 VAL A N 1
ATOM 805 C CA . VAL A 1 110 ? -13.253 11.755 -11.295 1.00 88.12 110 VAL A CA 1
ATOM 806 C C . VAL A 1 110 ? -13.095 10.391 -10.618 1.00 88.12 110 VAL A C 1
ATOM 808 O O . VAL A 1 110 ? -12.304 10.263 -9.684 1.00 88.12 110 VAL A O 1
ATOM 811 N N . LEU A 1 111 ? -13.806 9.366 -11.097 1.00 86.88 111 LEU A N 1
ATOM 812 C CA . LEU A 1 111 ? -13.709 7.994 -10.582 1.00 86.88 111 LEU A CA 1
ATOM 813 C C . LEU A 1 111 ? -12.311 7.399 -10.809 1.00 86.88 111 LEU A C 1
ATOM 815 O O . LEU A 1 111 ? -11.749 6.785 -9.904 1.00 86.88 111 LEU A O 1
ATOM 819 N N . GLU A 1 112 ? -11.725 7.633 -11.983 1.00 87.19 112 GLU A N 1
ATOM 820 C CA . GLU A 1 112 ? -10.368 7.209 -12.326 1.00 87.19 112 GLU A CA 1
ATOM 821 C C . GLU A 1 112 ? -9.323 7.900 -11.442 1.00 87.19 112 GLU A C 1
ATOM 823 O O . GLU A 1 112 ? -8.396 7.251 -10.952 1.00 87.19 112 GLU A O 1
ATOM 828 N N . PHE A 1 113 ? -9.490 9.202 -11.189 1.00 90.44 113 PHE A N 1
ATOM 829 C CA . PHE A 1 113 ? -8.596 9.954 -10.317 1.00 90.44 113 PHE A CA 1
ATOM 830 C C . PHE A 1 113 ? -8.686 9.482 -8.867 1.00 90.44 113 PHE A C 1
ATOM 832 O O . PHE A 1 113 ? -7.652 9.261 -8.246 1.00 90.44 113 PHE A O 1
ATOM 839 N N . ILE A 1 114 ? -9.890 9.299 -8.319 1.00 90.00 114 ILE A N 1
ATOM 840 C CA . ILE A 1 114 ? -10.086 8.878 -6.921 1.00 90.00 114 ILE A CA 1
ATOM 841 C C . ILE A 1 114 ? -9.642 7.428 -6.698 1.00 90.00 114 ILE A C 1
ATOM 843 O O . ILE A 1 114 ? -9.098 7.114 -5.640 1.00 90.00 114 ILE A O 1
ATOM 847 N N . GLY A 1 115 ? -9.852 6.549 -7.678 1.00 87.06 115 GLY A N 1
ATOM 848 C CA . GLY A 1 115 ? -9.451 5.148 -7.584 1.00 87.06 115 GLY A CA 1
ATOM 849 C C . GLY A 1 115 ? -8.024 4.856 -8.047 1.00 87.06 115 GLY A C 1
ATOM 850 O O . GLY A 1 115 ? -7.610 3.698 -8.069 1.00 87.06 115 GLY A O 1
ATOM 851 N N . ASN A 1 116 ? -7.233 5.870 -8.406 1.00 89.25 116 ASN A N 1
ATOM 852 C CA . ASN A 1 116 ? -5.805 5.670 -8.622 1.00 89.25 116 ASN A CA 1
ATOM 853 C C . ASN A 1 116 ? -5.136 5.238 -7.295 1.00 89.25 116 ASN A C 1
ATOM 855 O O . ASN A 1 116 ? -5.396 5.842 -6.258 1.00 89.25 116 ASN A O 1
ATOM 859 N N . PRO A 1 117 ? -4.244 4.232 -7.283 1.00 88.25 117 PRO A N 1
ATOM 860 C CA . PRO A 1 117 ? -3.602 3.775 -6.050 1.00 88.25 117 PRO A CA 1
ATOM 861 C C . PRO A 1 117 ? -2.905 4.874 -5.247 1.00 88.25 117 PRO A C 1
ATOM 863 O O . PRO A 1 117 ? -2.954 4.853 -4.021 1.00 88.25 117 PRO A O 1
ATOM 866 N N . ILE A 1 118 ? -2.271 5.844 -5.913 1.00 88.62 118 ILE A N 1
ATOM 867 C CA . ILE A 1 118 ? -1.542 6.926 -5.239 1.00 88.62 118 ILE A CA 1
ATOM 868 C C . ILE A 1 118 ? -2.522 7.838 -4.491 1.00 88.62 118 ILE A C 1
ATOM 870 O O . ILE A 1 118 ? -2.324 8.131 -3.312 1.00 88.62 118 ILE A O 1
ATOM 874 N N . THR A 1 119 ? -3.600 8.260 -5.151 1.00 91.62 119 THR A N 1
ATOM 875 C CA . THR A 1 119 ? -4.617 9.148 -4.569 1.00 91.62 119 THR A CA 1
ATOM 876 C C . THR A 1 119 ? -5.459 8.421 -3.523 1.00 91.62 119 THR A C 1
ATOM 878 O O . THR A 1 119 ? -5.682 8.964 -2.444 1.00 91.62 119 THR A O 1
ATOM 881 N N . ALA A 1 120 ? -5.855 7.173 -3.784 1.00 92.00 120 ALA A N 1
ATOM 882 C CA . ALA A 1 120 ? -6.589 6.330 -2.848 1.00 92.00 120 ALA A CA 1
ATOM 883 C C . ALA A 1 120 ? -5.803 6.118 -1.546 1.00 92.00 120 ALA A C 1
ATOM 885 O O . ALA A 1 120 ? -6.355 6.278 -0.457 1.00 92.00 120 ALA A O 1
ATOM 886 N N . MET A 1 121 ? -4.502 5.818 -1.645 1.00 90.88 121 MET A N 1
ATOM 887 C CA . MET A 1 121 ? -3.626 5.688 -0.478 1.00 90.88 121 MET A CA 1
ATOM 888 C C . MET A 1 121 ? -3.449 7.013 0.261 1.00 90.88 121 MET A C 1
ATOM 890 O O . MET A 1 121 ? -3.474 7.029 1.489 1.00 90.88 121 MET A O 1
ATOM 894 N N . PHE A 1 122 ? -3.321 8.126 -0.463 1.00 92.31 122 PHE A N 1
ATOM 895 C CA . PHE A 1 122 ? -3.225 9.451 0.144 1.00 92.31 122 PHE A CA 1
ATOM 896 C C . PHE A 1 122 ? -4.481 9.791 0.955 1.00 92.31 122 PHE A C 1
ATOM 898 O O . PHE A 1 122 ? -4.381 10.127 2.133 1.00 92.31 122 PHE A O 1
ATOM 905 N N . ILE A 1 123 ? -5.669 9.611 0.371 1.00 93.00 123 ILE A N 1
ATOM 906 C CA . ILE A 1 123 ? -6.955 9.812 1.055 1.00 93.00 123 ILE A CA 1
ATOM 907 C C . ILE A 1 123 ? -7.066 8.887 2.274 1.00 93.00 123 ILE A C 1
ATOM 909 O O . ILE A 1 123 ? -7.445 9.334 3.359 1.00 93.00 123 ILE A O 1
ATOM 913 N N . ALA A 1 124 ? -6.691 7.613 2.127 1.00 92.31 124 ALA A N 1
ATOM 914 C CA . ALA A 1 124 ? -6.735 6.642 3.214 1.00 92.31 124 ALA A CA 1
ATOM 915 C C . ALA A 1 124 ? -5.859 7.038 4.406 1.00 92.31 124 ALA A C 1
ATOM 917 O O . ALA A 1 124 ? -6.274 6.834 5.545 1.00 92.31 124 ALA A O 1
ATOM 918 N N . VAL A 1 125 ? -4.694 7.651 4.175 1.00 91.56 125 VAL A N 1
ATOM 919 C CA . VAL A 1 125 ? -3.834 8.156 5.254 1.00 91.56 125 VAL A CA 1
ATOM 920 C C . VAL A 1 125 ? -4.538 9.259 6.049 1.00 91.56 125 VAL A C 1
ATOM 922 O O . VAL A 1 125 ? -4.569 9.181 7.274 1.00 91.56 125 VAL A O 1
ATOM 925 N N . PHE A 1 126 ? -5.188 10.235 5.407 1.00 91.88 126 PHE A N 1
ATOM 926 C CA . PHE A 1 126 ? -5.953 11.257 6.144 1.00 91.88 126 PHE A CA 1
ATOM 927 C C . PHE A 1 126 ? -7.108 10.657 6.943 1.00 91.88 126 PHE A C 1
ATOM 929 O O . PHE A 1 126 ? -7.315 11.011 8.107 1.00 91.88 126 PHE A O 1
ATOM 936 N N . VAL A 1 127 ? -7.838 9.713 6.343 1.00 91.00 127 VAL A N 1
ATOM 937 C CA . V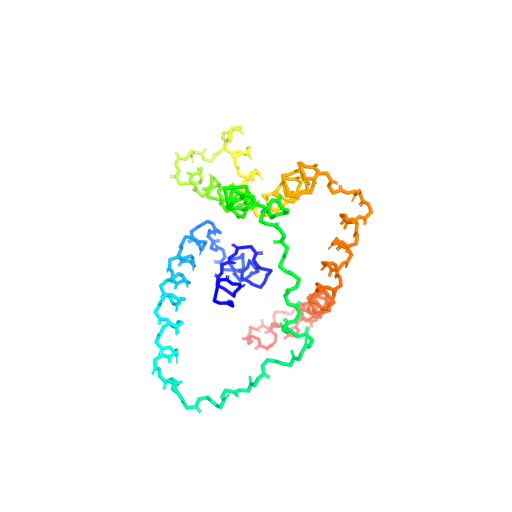AL A 1 127 ? -8.918 8.997 7.034 1.00 91.00 127 VAL A CA 1
ATOM 938 C C . VAL A 1 127 ? -8.367 8.215 8.226 1.00 91.00 127 VAL A C 1
ATOM 940 O O . VAL A 1 127 ? -8.979 8.241 9.292 1.00 91.00 127 VAL A O 1
ATOM 943 N N . ALA A 1 128 ? -7.194 7.592 8.099 1.00 89.81 128 ALA A N 1
ATOM 944 C CA . ALA A 1 128 ? -6.525 6.893 9.190 1.00 89.81 128 ALA A CA 1
ATOM 945 C C . ALA A 1 128 ? -6.123 7.845 10.326 1.00 89.81 128 ALA A C 1
ATOM 947 O O . ALA A 1 128 ? -6.398 7.548 11.489 1.00 89.81 128 ALA A O 1
ATOM 948 N N . TYR A 1 129 ? -5.542 9.007 10.011 1.00 89.50 129 TYR A N 1
ATOM 949 C CA . TYR A 1 129 ? -5.182 10.024 11.010 1.00 89.50 129 TYR A CA 1
ATOM 950 C C . TYR A 1 129 ? -6.414 10.486 11.785 1.00 89.50 129 TYR A C 1
ATOM 952 O O . TYR A 1 129 ? -6.377 10.608 13.010 1.00 89.50 129 TYR A O 1
ATOM 960 N N . TYR A 1 130 ? 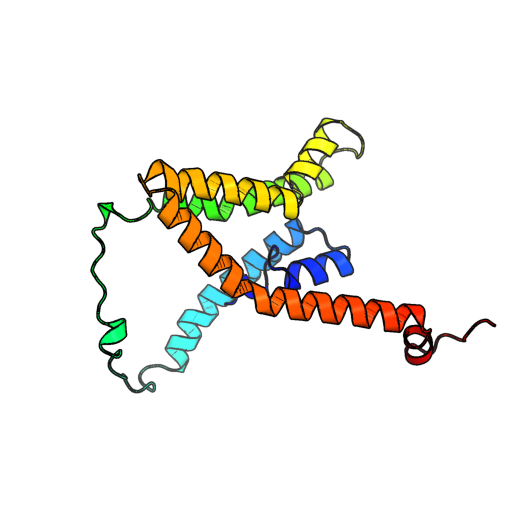-7.529 10.685 11.082 1.00 87.88 130 TYR A N 1
ATOM 961 C CA . TYR A 1 130 ? -8.778 11.098 11.699 1.00 87.88 130 TYR A CA 1
ATOM 962 C C . TYR A 1 130 ? -9.429 9.981 12.531 1.00 87.88 130 TYR A C 1
ATOM 964 O O . TYR A 1 130 ? -9.718 10.190 13.709 1.00 87.88 130 TYR A O 1
ATOM 972 N N . MET A 1 131 ? -9.655 8.793 11.954 1.00 85.88 131 MET A N 1
ATOM 973 C CA . MET A 1 131 ? -10.371 7.688 12.607 1.00 85.88 131 MET A CA 1
ATOM 974 C C . MET A 1 131 ? -9.565 6.996 13.704 1.00 85.88 131 MET A C 1
ATOM 976 O O . MET A 1 131 ? -10.131 6.638 14.738 1.00 85.88 131 MET A O 1
ATOM 980 N N . LEU A 1 132 ? -8.279 6.741 13.460 1.00 83.94 132 LEU A N 1
ATOM 981 C CA . LEU A 1 132 ? -7.436 5.955 14.360 1.00 83.94 132 LEU A CA 1
ATOM 982 C C . LEU A 1 132 ? -6.618 6.837 15.310 1.00 83.94 132 LEU A C 1
ATOM 984 O O . LEU A 1 132 ? -6.270 6.358 16.384 1.00 83.94 132 LEU A O 1
ATOM 988 N N . GLY A 1 133 ? -6.355 8.096 14.939 1.00 82.94 133 GLY A N 1
ATOM 989 C CA . GLY A 1 133 ? -5.632 9.069 15.761 1.00 82.94 133 GLY A CA 1
ATOM 990 C C . GLY A 1 133 ? -6.556 10.030 16.511 1.00 82.94 133 GLY A C 1
ATOM 991 O O . GLY A 1 133 ? -6.815 9.869 17.704 1.00 82.94 133 GLY A O 1
ATOM 992 N N . ILE A 1 134 ? -7.072 11.041 15.806 1.00 79.69 134 ILE A N 1
ATOM 993 C CA . ILE A 1 134 ? -7.783 12.185 16.407 1.00 79.69 134 ILE A CA 1
ATOM 994 C C . ILE A 1 134 ? -9.057 11.746 17.137 1.00 79.69 134 ILE A C 1
ATOM 996 O O . ILE A 1 134 ? -9.307 12.178 18.262 1.00 79.69 134 ILE A O 1
ATOM 1000 N N . ARG A 1 135 ? -9.845 10.828 16.556 1.00 79.25 135 ARG A N 1
ATOM 1001 C CA . ARG A 1 135 ? -11.064 10.298 17.195 1.00 79.25 135 ARG A CA 1
ATOM 1002 C C . ARG A 1 135 ? -10.818 9.575 18.519 1.00 79.25 135 ARG A C 1
ATOM 1004 O O . ARG A 1 135 ? -11.771 9.361 19.261 1.00 79.25 135 ARG A O 1
ATOM 1011 N N . ARG A 1 136 ? -9.571 9.211 18.820 1.00 74.69 136 ARG A N 1
ATOM 1012 C CA . ARG A 1 136 ? -9.174 8.562 20.075 1.00 74.69 136 ARG A CA 1
ATOM 1013 C C . ARG A 1 136 ? -8.422 9.470 21.028 1.00 74.69 136 ARG A C 1
ATOM 1015 O O . ARG A 1 136 ? -7.788 8.970 21.948 1.00 74.69 136 ARG A O 1
ATOM 1022 N N . GLN A 1 137 ? -8.483 10.784 20.814 1.00 76.50 137 GLN A N 1
ATOM 1023 C CA . GLN A 1 137 ? -7.795 11.757 21.664 1.00 76.50 137 GLN A CA 1
ATOM 1024 C C . GLN A 1 137 ? -6.268 11.552 21.683 1.00 76.50 137 GLN A C 1
ATOM 1026 O O . GLN A 1 137 ? -5.599 11.902 22.653 1.00 76.50 137 GLN A O 1
ATOM 1031 N N . MET A 1 138 ? -5.687 10.991 20.614 1.00 79.25 138 MET A N 1
ATOM 1032 C CA . MET A 1 138 ? -4.231 10.932 20.487 1.00 79.25 138 MET A CA 1
ATOM 1033 C C . MET A 1 138 ? -3.689 12.336 20.203 1.00 79.25 138 MET A C 1
ATOM 1035 O O . MET A 1 138 ? -4.121 13.000 19.259 1.00 79.25 138 MET A O 1
ATOM 1039 N N . GLY A 1 139 ? -2.726 12.785 21.011 1.00 82.25 139 GLY A N 1
ATOM 1040 C CA . GLY A 1 139 ? -2.058 14.068 20.806 1.00 82.25 139 GLY A CA 1
ATOM 1041 C C . GLY A 1 139 ? -1.256 14.097 19.501 1.00 82.25 139 GLY A C 1
ATOM 1042 O O . GLY A 1 139 ? -0.666 13.093 19.100 1.00 82.25 139 GLY A O 1
ATOM 1043 N N . MET A 1 140 ? -1.185 15.267 18.858 1.00 82.00 140 MET A N 1
ATOM 1044 C CA . MET A 1 140 ? -0.496 15.446 17.569 1.00 82.00 140 MET A CA 1
ATOM 1045 C C . MET A 1 140 ? 0.980 15.007 17.608 1.00 82.00 140 MET A C 1
ATOM 1047 O O . MET A 1 140 ? 1.480 14.455 16.633 1.00 82.00 140 MET A O 1
ATOM 1051 N N . GLY A 1 141 ? 1.659 15.177 18.749 1.00 84.31 141 GLY A N 1
ATOM 1052 C CA . GLY A 1 141 ? 3.038 14.708 18.932 1.00 84.31 141 GLY A CA 1
ATOM 1053 C C . GLY A 1 141 ? 3.183 13.187 18.814 1.00 84.31 141 GLY A C 1
ATOM 1054 O O . GLY A 1 141 ? 4.135 12.707 18.213 1.00 84.31 141 GLY A O 1
ATOM 1055 N N . VAL A 1 142 ? 2.198 12.421 19.292 1.00 84.25 142 VAL A N 1
ATOM 1056 C CA . VAL A 1 142 ? 2.198 10.953 19.177 1.00 84.25 142 VAL A CA 1
ATOM 1057 C C . VAL A 1 142 ? 1.974 10.526 17.724 1.00 84.25 142 VAL A C 1
ATOM 1059 O O . VAL A 1 142 ? 2.635 9.608 17.239 1.00 84.25 142 VAL A O 1
ATOM 1062 N N . LEU A 1 143 ? 1.084 11.215 16.998 1.00 85.56 143 LEU A N 1
ATOM 1063 C CA . LEU A 1 143 ? 0.897 10.988 15.559 1.00 85.56 143 LEU A CA 1
ATOM 1064 C C . LEU A 1 143 ? 2.189 11.267 14.782 1.00 85.56 143 LEU A C 1
ATOM 1066 O O . LEU A 1 143 ? 2.550 10.472 13.913 1.00 85.56 143 LEU A O 1
ATOM 1070 N N . LEU A 1 144 ? 2.903 12.346 15.113 1.00 87.88 144 LEU A N 1
ATOM 1071 C CA . LEU A 1 144 ? 4.191 12.669 14.501 1.00 87.88 144 LEU A CA 1
ATOM 1072 C C . LEU A 1 144 ? 5.207 11.540 14.722 1.00 87.88 144 LEU A C 1
ATOM 1074 O O . LEU A 1 144 ? 5.738 11.020 13.745 1.00 87.88 144 LEU A O 1
ATOM 1078 N N . THR A 1 145 ? 5.381 11.068 15.960 1.00 88.19 145 THR A N 1
ATOM 1079 C CA . THR A 1 145 ? 6.291 9.951 16.266 1.00 88.19 145 THR A CA 1
ATOM 1080 C C . THR A 1 145 ? 5.929 8.674 15.499 1.00 88.19 145 THR A C 1
ATOM 1082 O O . THR A 1 145 ? 6.803 7.993 14.963 1.00 88.19 145 THR A O 1
ATOM 1085 N N . HIS A 1 146 ? 4.639 8.334 15.383 1.00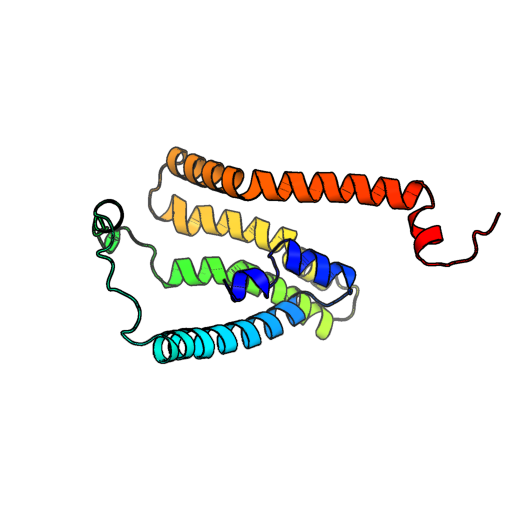 86.25 146 HIS A N 1
ATOM 1086 C CA . HIS A 1 146 ? 4.214 7.191 14.565 1.00 86.25 146 HIS A CA 1
ATOM 1087 C C . HIS A 1 146 ? 4.535 7.376 13.078 1.00 86.25 146 HIS A C 1
ATOM 1089 O O . HIS A 1 146 ? 4.908 6.414 12.405 1.00 86.25 146 HIS A O 1
ATOM 1095 N N . THR A 1 147 ? 4.425 8.606 12.580 1.00 88.00 147 THR A N 1
ATOM 1096 C CA . THR A 1 147 ? 4.779 8.959 11.202 1.00 88.00 147 THR A CA 1
ATOM 1097 C C . THR A 1 147 ? 6.282 8.791 10.968 1.00 88.00 147 THR A C 1
ATOM 1099 O O . THR A 1 147 ? 6.687 8.149 10.001 1.00 88.00 147 THR A O 1
ATOM 1102 N N . GLU A 1 148 ? 7.112 9.306 11.878 1.00 88.94 148 GLU A N 1
ATOM 1103 C CA . GLU A 1 148 ? 8.579 9.215 11.829 1.00 88.94 148 GLU A CA 1
ATOM 1104 C C . GLU A 1 148 ? 9.063 7.759 11.851 1.00 88.94 148 GLU A C 1
ATOM 1106 O O . GLU A 1 148 ? 9.885 7.359 11.024 1.00 88.94 148 GLU A O 1
ATOM 1111 N N . ASN A 1 149 ? 8.479 6.928 12.720 1.00 86.88 149 ASN A N 1
ATOM 1112 C CA . ASN A 1 149 ? 8.761 5.490 12.767 1.00 86.88 149 ASN A CA 1
ATOM 1113 C C . ASN A 1 149 ? 8.399 4.782 11.446 1.00 86.88 149 ASN A C 1
ATOM 1115 O O . ASN A 1 149 ? 9.110 3.878 10.989 1.00 86.88 149 ASN A O 1
ATOM 1119 N N . GLY A 1 150 ? 7.307 5.211 10.805 1.00 85.38 150 GLY A N 1
ATOM 1120 C CA . GLY A 1 150 ? 6.914 4.744 9.477 1.00 85.38 150 GLY A CA 1
ATOM 1121 C C . GLY A 1 150 ? 7.942 5.112 8.404 1.00 85.38 150 GLY A C 1
ATOM 1122 O O . GLY A 1 150 ? 8.347 4.248 7.626 1.00 85.38 150 GLY A O 1
ATOM 1123 N N . PHE A 1 151 ? 8.420 6.361 8.403 1.00 86.25 151 PHE A N 1
ATOM 1124 C CA . PHE A 1 151 ? 9.460 6.829 7.480 1.00 86.25 151 PHE A CA 1
ATOM 1125 C C . PHE A 1 151 ? 10.766 6.048 7.625 1.00 86.25 151 PHE A C 1
ATOM 1127 O O . PHE A 1 151 ? 11.334 5.618 6.618 1.00 86.25 151 PHE A O 1
ATOM 1134 N N . GLY A 1 152 ? 11.211 5.797 8.861 1.00 86.56 152 GLY A N 1
ATOM 1135 C CA . GLY A 1 152 ? 12.405 4.988 9.118 1.00 86.56 152 GLY A CA 1
ATOM 1136 C C . GLY A 1 152 ? 12.312 3.591 8.495 1.00 86.56 152 GLY A C 1
ATOM 1137 O O . GLY A 1 152 ? 13.269 3.110 7.889 1.00 86.56 152 GLY A O 1
ATOM 1138 N N . SER A 1 153 ? 11.127 2.976 8.546 1.00 84.94 153 SER A N 1
ATOM 1139 C CA . SER A 1 153 ? 10.883 1.632 8.005 1.00 84.94 153 SER A CA 1
ATOM 1140 C C . SER A 1 153 ? 10.964 1.558 6.472 1.00 84.94 153 SER A C 1
ATOM 1142 O O . SER A 1 153 ? 11.285 0.503 5.927 1.00 84.94 153 SER A O 1
ATOM 1144 N N . ILE A 1 154 ? 10.692 2.658 5.759 1.00 87.62 154 ILE A N 1
ATOM 1145 C CA . ILE A 1 154 ? 10.712 2.703 4.284 1.00 87.62 154 ILE A CA 1
ATOM 1146 C C . ILE A 1 154 ? 11.975 3.347 3.703 1.00 87.62 154 ILE A C 1
ATOM 1148 O O . ILE A 1 154 ? 12.221 3.203 2.506 1.00 87.62 154 ILE A O 1
ATOM 1152 N N . ALA A 1 155 ? 12.789 4.026 4.517 1.00 89.75 155 ALA A N 1
ATOM 1153 C CA . ALA A 1 155 ? 13.954 4.787 4.061 1.00 89.75 155 ALA A CA 1
ATOM 1154 C C . ALA A 1 155 ? 14.935 3.942 3.228 1.00 89.75 155 ALA A C 1
ATOM 1156 O O . ALA A 1 155 ? 15.335 4.350 2.138 1.00 89.75 155 ALA A O 1
A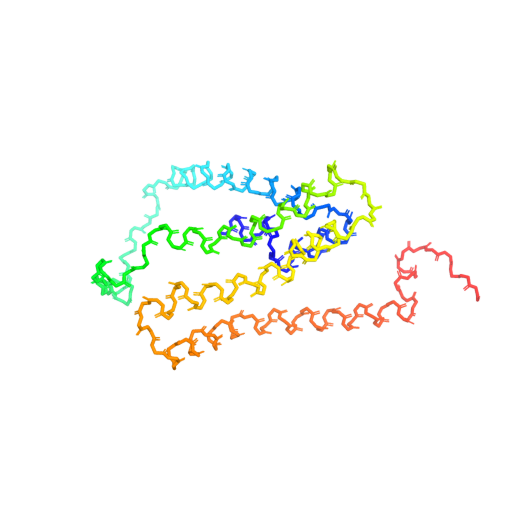TOM 1157 N N . ASN A 1 156 ? 15.266 2.732 3.693 1.00 89.06 156 ASN A N 1
ATOM 1158 C CA . ASN A 1 156 ? 16.165 1.831 2.965 1.00 89.06 156 ASN A CA 1
ATOM 1159 C C . ASN A 1 156 ? 15.560 1.375 1.624 1.00 89.06 156 ASN A C 1
ATOM 1161 O O . ASN A 1 156 ? 16.232 1.366 0.596 1.00 89.06 156 ASN A O 1
ATOM 1165 N N . ILE A 1 157 ? 14.262 1.059 1.607 1.00 87.12 157 ILE A N 1
ATOM 1166 C CA . ILE A 1 157 ? 13.555 0.648 0.386 1.00 87.12 157 ILE A CA 1
ATOM 1167 C C . ILE A 1 157 ? 13.550 1.792 -0.636 1.00 87.12 157 ILE A C 1
ATOM 1169 O O . ILE A 1 157 ? 13.841 1.564 -1.808 1.00 87.12 157 ILE A O 1
ATOM 1173 N N . LEU A 1 158 ? 13.277 3.026 -0.201 1.00 88.31 158 LEU A N 1
ATOM 1174 C CA . LEU A 1 158 ? 13.318 4.209 -1.063 1.00 88.31 158 LEU A CA 1
ATOM 1175 C C . LEU A 1 158 ? 14.715 4.444 -1.653 1.00 88.31 158 LEU A C 1
ATOM 1177 O O . LEU A 1 158 ? 14.823 4.731 -2.845 1.00 88.31 158 LEU A O 1
ATOM 1181 N N . LEU A 1 159 ? 15.774 4.274 -0.853 1.00 91.50 159 LEU A N 1
ATOM 1182 C CA . LEU A 1 159 ? 17.159 4.407 -1.310 1.00 91.50 159 LEU A CA 1
ATOM 1183 C C . LEU A 1 159 ? 17.498 3.366 -2.388 1.00 91.50 159 LEU A C 1
ATOM 1185 O O . LEU A 1 159 ? 18.040 3.716 -3.435 1.00 91.50 159 LEU A O 1
ATOM 1189 N N . ILE A 1 160 ? 17.134 2.100 -2.158 1.00 89.38 160 ILE A N 1
ATOM 1190 C CA . ILE A 1 160 ? 17.371 1.001 -3.105 1.00 89.38 160 ILE A CA 1
ATOM 1191 C C . ILE A 1 160 ? 16.601 1.233 -4.411 1.00 89.38 160 ILE A C 1
ATOM 1193 O O . ILE A 1 160 ? 17.173 1.096 -5.493 1.00 89.38 160 ILE A O 1
ATOM 1197 N N . ILE A 1 161 ? 15.323 1.622 -4.333 1.00 87.56 161 ILE A N 1
ATOM 1198 C CA . ILE A 1 161 ? 14.501 1.909 -5.519 1.00 87.56 161 ILE A CA 1
ATOM 1199 C C . ILE A 1 161 ? 15.063 3.112 -6.290 1.00 87.56 161 ILE A C 1
ATOM 1201 O O . ILE A 1 161 ? 15.153 3.057 -7.515 1.00 87.56 161 ILE A O 1
ATOM 1205 N N . GLY A 1 162 ? 15.476 4.176 -5.595 1.00 88.50 162 GLY A N 1
ATOM 1206 C CA . GLY A 1 162 ? 16.065 5.368 -6.209 1.00 88.50 162 GLY A CA 1
ATOM 1207 C C . GLY A 1 162 ? 17.384 5.073 -6.927 1.00 88.50 162 GLY A C 1
ATOM 1208 O O . GLY A 1 162 ? 17.538 5.417 -8.100 1.00 88.50 162 GLY A O 1
ATOM 1209 N N . ALA A 1 163 ? 18.305 4.370 -6.261 1.00 92.44 163 ALA A N 1
ATOM 1210 C CA . ALA A 1 163 ? 19.580 3.959 -6.845 1.00 92.44 163 ALA A CA 1
ATOM 1211 C C . ALA A 1 163 ? 19.382 3.016 -8.045 1.00 92.44 163 ALA A C 1
ATOM 1213 O O . ALA A 1 163 ? 19.979 3.224 -9.102 1.00 92.44 163 ALA A O 1
ATOM 1214 N N . GLY A 1 164 ? 18.492 2.025 -7.920 1.00 88.88 164 GLY A N 1
ATOM 1215 C CA . GLY A 1 164 ? 18.139 1.122 -9.016 1.00 88.88 164 GLY A CA 1
ATOM 1216 C C . GLY A 1 164 ? 17.492 1.847 -10.200 1.00 88.88 164 GLY A C 1
ATOM 1217 O O . GLY A 1 164 ? 17.806 1.551 -11.352 1.00 88.88 164 GLY A O 1
ATOM 1218 N N . GLY A 1 165 ? 16.638 2.840 -9.936 1.00 87.94 165 GLY A N 1
ATOM 1219 C CA . GLY A 1 165 ? 16.020 3.683 -10.959 1.00 87.94 165 GLY A CA 1
ATOM 1220 C C . GLY A 1 165 ? 17.042 4.507 -11.745 1.00 87.94 165 GLY A C 1
ATOM 1221 O O . GLY A 1 165 ? 17.010 4.495 -12.977 1.00 87.94 165 GLY A O 1
ATOM 1222 N N . ALA A 1 166 ? 17.976 5.163 -11.047 1.00 90.56 166 ALA A N 1
ATOM 1223 C CA . ALA A 1 166 ? 19.060 5.931 -11.661 1.00 90.56 166 ALA A CA 1
ATOM 1224 C C . ALA A 1 166 ? 20.009 5.037 -12.476 1.00 90.56 166 ALA A C 1
ATOM 1226 O O . ALA A 1 166 ? 20.326 5.352 -13.622 1.00 90.56 166 ALA A O 1
ATOM 1227 N N . PHE A 1 167 ? 20.398 3.880 -11.935 1.00 90.75 167 PHE A N 1
ATOM 1228 C CA . PHE A 1 167 ? 21.222 2.905 -12.650 1.00 90.75 167 PHE A CA 1
ATOM 1229 C C . PHE A 1 167 ? 20.530 2.385 -13.920 1.00 90.75 167 PHE A C 1
ATOM 1231 O O . PHE A 1 167 ? 21.129 2.367 -14.992 1.00 90.75 167 PHE A O 1
ATOM 1238 N N . ASN A 1 168 ? 19.238 2.047 -13.842 1.00 86.56 168 ASN A N 1
ATOM 1239 C CA . ASN A 1 168 ? 18.451 1.651 -15.011 1.00 86.56 168 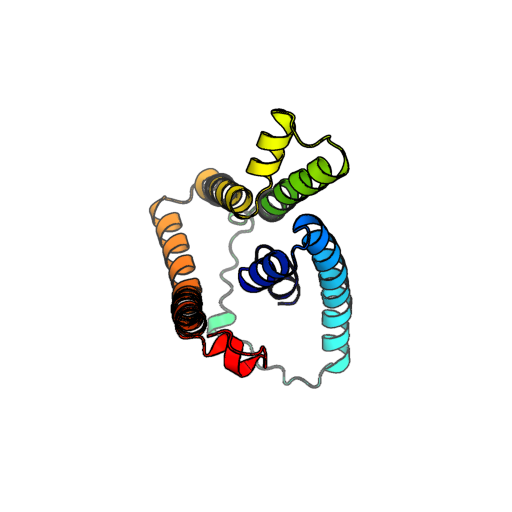ASN A CA 1
ATOM 1240 C C . ASN A 1 168 ? 18.350 2.773 -16.064 1.00 86.56 168 ASN A C 1
ATOM 1242 O O . ASN A 1 168 ? 18.335 2.480 -17.258 1.00 86.56 168 ASN A O 1
ATOM 1246 N N . ALA A 1 169 ? 18.297 4.045 -15.657 1.00 87.62 169 ALA A N 1
ATOM 1247 C CA . ALA A 1 169 ? 18.330 5.162 -16.601 1.00 87.62 169 ALA A CA 1
ATOM 1248 C C . ALA A 1 169 ? 19.671 5.230 -17.354 1.00 87.62 169 ALA A C 1
ATOM 1250 O O . ALA A 1 169 ? 19.662 5.368 -18.575 1.00 87.62 169 ALA A O 1
ATOM 1251 N N . ILE A 1 170 ? 20.794 5.035 -16.652 1.00 91.06 170 ILE A N 1
ATOM 1252 C CA . ILE A 1 170 ? 22.142 4.997 -17.246 1.00 91.06 170 ILE A CA 1
ATOM 1253 C C . ILE A 1 170 ? 22.288 3.823 -18.225 1.00 91.06 170 ILE A C 1
ATOM 1255 O O . ILE A 1 170 ? 22.836 3.985 -19.315 1.00 91.06 170 ILE A O 1
ATOM 1259 N N . LEU A 1 171 ? 21.772 2.639 -17.877 1.00 87.69 171 LEU A N 1
ATOM 1260 C CA . LEU A 1 171 ? 21.804 1.469 -18.767 1.00 87.69 171 LEU A CA 1
ATOM 1261 C C . LEU A 1 171 ? 21.044 1.706 -20.077 1.00 87.69 171 LEU A C 1
ATOM 1263 O O . LEU A 1 171 ? 21.491 1.273 -21.136 1.00 87.69 171 LEU A O 1
ATOM 1267 N N . LYS A 1 172 ? 19.909 2.408 -20.010 1.00 85.06 172 LYS A N 1
ATOM 1268 C CA . LYS A 1 172 ? 19.131 2.769 -21.199 1.00 85.06 172 LYS A CA 1
ATOM 1269 C C . LYS A 1 172 ? 19.800 3.865 -22.019 1.00 85.06 172 LYS A C 1
ATOM 1271 O O . LYS A 1 172 ? 19.817 3.773 -23.235 1.00 85.06 172 LYS A O 1
ATOM 1276 N N . SER A 1 173 ? 20.366 4.886 -21.374 1.00 86.38 173 SER A N 1
ATOM 1277 C CA . SER A 1 173 ? 21.012 5.994 -22.086 1.00 86.38 173 SER A CA 1
ATOM 1278 C C . SER A 1 173 ? 22.352 5.616 -22.718 1.00 86.38 173 SER A C 1
ATOM 1280 O O . SER A 1 173 ? 22.810 6.306 -23.618 1.00 86.38 173 SER A O 1
ATOM 1282 N N . SER A 1 174 ? 23.004 4.555 -22.234 1.00 86.19 174 SER A N 1
ATOM 1283 C CA . SER A 1 174 ? 24.299 4.084 -22.747 1.00 86.19 174 SER A CA 1
ATOM 1284 C C . SER A 1 174 ? 24.195 3.094 -23.913 1.00 86.19 174 SER A C 1
ATOM 1286 O O . SER A 1 174 ? 25.229 2.670 -24.418 1.00 86.19 174 SER A O 1
ATOM 1288 N N . GLY A 1 175 ? 22.989 2.672 -24.319 1.00 79.31 175 GLY A N 1
ATOM 1289 C CA . GLY A 1 175 ? 22.788 1.648 -25.363 1.00 79.31 175 GLY A CA 1
ATOM 1290 C C . GLY A 1 175 ? 23.232 0.229 -24.965 1.00 79.31 175 GLY A C 1
ATOM 1291 O O . GLY A 1 175 ? 23.031 -0.731 -25.712 1.00 79.31 175 GLY A O 1
ATOM 1292 N N . LEU A 1 176 ? 23.788 0.058 -23.757 1.00 80.81 176 LEU A N 1
ATOM 1293 C CA . LEU A 1 176 ? 24.153 -1.245 -23.194 1.00 80.81 176 LEU A CA 1
ATOM 1294 C C . LEU A 1 176 ? 22.929 -2.153 -23.031 1.00 80.81 176 LEU A C 1
ATOM 1296 O O . LEU A 1 176 ? 23.038 -3.365 -23.204 1.00 80.81 176 LEU A O 1
ATOM 1300 N N . ALA A 1 177 ? 21.762 -1.578 -22.722 1.00 77.44 177 ALA A N 1
ATOM 1301 C CA . ALA A 1 177 ? 20.515 -2.330 -22.600 1.00 77.44 177 ALA A CA 1
ATOM 1302 C C . ALA A 1 177 ? 20.111 -3.032 -23.911 1.00 77.44 177 ALA A C 1
ATOM 1304 O O . ALA A 1 177 ? 19.635 -4.167 -23.865 1.00 77.44 177 ALA A O 1
ATOM 1305 N N . ASP A 1 178 ? 20.333 -2.384 -25.054 1.00 78.69 178 ASP A N 1
ATOM 1306 C CA . ASP A 1 178 ? 19.962 -2.904 -26.374 1.00 78.69 178 ASP A CA 1
ATOM 1307 C C . ASP A 1 178 ? 21.009 -3.910 -26.878 1.00 78.69 178 ASP A C 1
ATOM 1309 O O . ASP A 1 178 ? 20.665 -4.989 -27.362 1.00 78.69 178 ASP A O 1
ATOM 1313 N N . SER A 1 179 ? 22.292 -3.647 -26.598 1.00 76.81 179 SER A N 1
ATOM 1314 C CA . SER A 1 179 ? 23.393 -4.588 -26.865 1.00 76.81 179 SER A CA 1
ATOM 1315 C C . SER A 1 179 ? 23.232 -5.924 -26.124 1.00 76.81 179 SER A C 1
ATOM 1317 O O . SER A 1 179 ? 23.562 -6.979 -26.658 1.00 76.81 179 SER A O 1
ATOM 1319 N N . LEU A 1 180 ? 22.705 -5.902 -24.893 1.00 77.38 180 LEU A N 1
ATOM 1320 C CA . LEU A 1 180 ? 22.428 -7.112 -24.106 1.00 77.38 180 LEU A CA 1
ATOM 1321 C C . LEU A 1 180 ? 21.146 -7.839 -24.539 1.00 77.38 180 LEU A C 1
ATOM 1323 O O . LEU A 1 180 ? 20.996 -9.025 -24.247 1.00 77.38 180 LEU A O 1
ATOM 1327 N N . ARG A 1 181 ? 20.220 -7.146 -25.214 1.00 75.69 181 ARG A N 1
ATOM 1328 C CA . ARG A 1 181 ? 19.006 -7.744 -25.791 1.00 75.69 181 ARG A CA 1
ATOM 1329 C C . ARG A 1 181 ? 19.258 -8.463 -27.112 1.00 75.69 181 ARG A C 1
ATOM 1331 O O . ARG A 1 181 ? 18.464 -9.330 -27.465 1.00 75.69 181 ARG A O 1
ATOM 1338 N N . GLY A 1 182 ? 20.364 -8.157 -27.791 1.00 69.69 182 GLY A N 1
ATOM 1339 C CA . GLY A 1 182 ? 20.696 -8.736 -29.093 1.00 69.69 182 GLY A CA 1
ATOM 1340 C C . GLY A 1 182 ? 19.968 -8.073 -30.263 1.00 69.69 182 GLY A C 1
ATOM 1341 O O . GLY A 1 182 ? 19.938 -8.648 -31.349 1.00 69.69 182 GLY A O 1
ATOM 1342 N N . ASP A 1 183 ? 19.398 -6.883 -30.056 1.00 66.00 183 ASP A N 1
ATOM 1343 C CA . ASP A 1 183 ? 18.847 -6.078 -31.144 1.00 66.00 183 ASP A CA 1
ATOM 1344 C C . ASP A 1 183 ? 20.010 -5.469 -31.957 1.00 66.00 183 ASP A C 1
ATOM 1346 O O . ASP A 1 183 ? 20.998 -5.017 -31.366 1.00 66.00 183 ASP A O 1
ATOM 1350 N N . PRO A 1 184 ? 19.960 -5.484 -33.306 1.00 58.50 184 PRO A N 1
ATOM 1351 C CA . PRO A 1 184 ? 21.013 -4.898 -34.122 1.00 58.50 184 PRO A CA 1
ATOM 1352 C C . PRO A 1 184 ? 21.081 -3.398 -33.840 1.00 58.50 184 PRO A C 1
ATOM 1354 O O . PRO A 1 184 ? 20.096 -2.681 -33.990 1.00 58.50 184 PRO A O 1
ATOM 1357 N N . VAL A 1 185 ? 22.258 -2.945 -33.410 1.00 58.09 185 VAL A N 1
ATOM 1358 C CA . VAL A 1 185 ? 22.565 -1.530 -33.208 1.00 58.09 185 VAL A CA 1
ATOM 1359 C C . VAL A 1 185 ? 22.433 -0.840 -34.567 1.00 58.09 185 VAL A C 1
ATOM 1361 O O . VAL A 1 185 ? 23.304 -1.004 -35.424 1.00 58.09 185 VAL A O 1
ATOM 1364 N N . GLU A 1 186 ? 21.322 -0.138 -34.804 1.00 54.59 186 GLU A N 1
ATOM 1365 C CA . GLU A 1 186 ? 21.238 0.780 -35.939 1.00 54.59 186 GLU A CA 1
ATOM 1366 C C . GLU A 1 186 ? 22.244 1.927 -35.720 1.00 54.59 186 GLU A C 1
ATOM 1368 O O . GLU A 1 186 ? 22.390 2.393 -34.584 1.00 54.59 186 GLU A O 1
ATOM 1373 N N . PRO A 1 187 ? 22.989 2.311 -36.773 1.00 47.66 187 PRO A N 1
ATOM 1374 C CA . PRO A 1 187 ? 24.092 3.267 -36.696 1.00 47.66 187 PRO A CA 1
ATOM 1375 C C . PRO A 1 187 ? 23.664 4.697 -36.344 1.00 47.66 187 PRO A C 1
ATOM 1377 O O . PRO A 1 187 ? 22.536 5.102 -36.706 1.00 47.66 187 PRO A O 1
#

Secondary structure (DSSP, 8-state):
-HHHHHSTTSHHHHHHHHHTT--HHHHHHHHHHHHHHHHHHHHHHHHHHHGGGS---PPPHHHH------GGGSPPHHHHHHHHHHHHHHHHHHHHHHHHS-TT-HHHHHHHHHTSHHHHHHHHHHHHIIIIIGGGT--HHHHHHHHHHHHHHHHHHHHHHHHHHHHHHHHHHTSHHHHHHT-----

Organism: Klebsiella pneumoniae (NCBI:txid573)

InterPro domains:
  IPR003474 Gluconate transporter [PF02447] (1-180)
  IPR003474 Gluconate transporter [PTHR30354] (2-180)

Sequence (187 aa):
MAVHCVVPPHPAALFVANKLGADIGTVIVYGLLVGLIASLVGGPLFLRLLGNRLPFKPVPAEFSNLDVREESTLPSLGATLFTVLLPIGLMLVKTVAELNMAKGGTLYTVLEFIGNPITAMFIAVFVAYYMLGIRRQMGMGVLLTHTENGFGSIANILLIIGAGGAFNAILKSSGLADSLRGDPVEP

Foldseek 3Di:
DQLLPQAPPNVVNVVVCVVVVHQRLVSRVVSCVVSVVCCVCVVVVVCVVCPPVDPPDPDPVVVVPPPVPDPLLDDDPVLVVCLVCQLSVLLVQLVVLVVPDDPDDPVNVVSVQRNDSVNSVVVSVVSCCVSVAVVSVHDPVVVVVVVVVVCVVCVVVVVVVVVVVVVVVVCVVVCVVVVVVPHPPDD

Radius of gyration: 22.18 Å; chains: 1; bounding box: 43×46×66 Å